Protein AF-0000000072269994 (afdb_homodimer)

Structure (mmCIF, N/CA/C/O backbone):
data_AF-0000000072269994-model_v1
#
loop_
_entity.id
_entity.type
_entity.pdbx_description
1 polymer 'Uncharacterized protein'
#
loop_
_atom_site.group_PDB
_atom_site.id
_atom_site.type_symbol
_atom_site.label_atom_id
_atom_site.label_alt_id
_atom_site.label_comp_id
_atom_site.label_asym_id
_atom_site.label_entity_id
_atom_site.label_seq_id
_atom_site.pdbx_PDB_ins_code
_atom_site.Cartn_x
_atom_site.Cartn_y
_atom_site.Cartn_z
_atom_site.occupancy
_atom_site.B_iso_or_equiv
_atom_site.auth_seq_id
_atom_site.auth_comp_id
_atom_site.auth_asym_id
_atom_site.auth_atom_id
_atom_site.pdbx_PDB_model_num
ATOM 1 N N . MET A 1 1 ? -5.895 4.352 -17.797 1 82.44 1 MET A N 1
ATOM 2 C CA . MET A 1 1 ? -6.348 3.672 -16.594 1 82.44 1 MET A CA 1
ATOM 3 C C . MET A 1 1 ? -7.863 3.766 -16.453 1 82.44 1 MET A C 1
ATOM 5 O O . MET A 1 1 ? -8.445 4.824 -16.672 1 82.44 1 MET A O 1
ATOM 9 N N . THR A 1 2 ? -8.398 2.627 -16.062 1 89.5 2 THR A N 1
ATOM 10 C CA . THR A 1 2 ? -9.844 2.561 -15.867 1 89.5 2 THR A CA 1
ATOM 11 C C . THR A 1 2 ? -10.242 3.275 -14.578 1 89.5 2 THR A C 1
ATOM 13 O O . THR A 1 2 ? -9.383 3.617 -13.758 1 89.5 2 THR A O 1
ATOM 16 N N . ASN A 1 3 ? -11.477 3.562 -14.438 1 90.94 3 ASN A N 1
ATOM 17 C CA . ASN A 1 3 ? -11.984 4.184 -13.219 1 90.94 3 ASN A CA 1
ATOM 18 C C . ASN A 1 3 ? -11.68 3.34 -11.984 1 90.94 3 ASN A C 1
ATOM 20 O O . ASN A 1 3 ? -11.352 3.875 -10.93 1 90.94 3 ASN A O 1
ATOM 24 N N . GLN A 1 4 ? -11.773 2.088 -12.125 1 90.06 4 GLN A N 1
ATOM 25 C CA . GLN A 1 4 ? -11.508 1.185 -11.016 1 90.06 4 GLN A CA 1
ATOM 26 C C . GLN A 1 4 ? -10.047 1.271 -10.57 1 90.06 4 GLN A C 1
ATOM 28 O O . GLN A 1 4 ? -9.75 1.255 -9.375 1 90.06 4 GLN A O 1
ATOM 33 N N . GLU A 1 5 ? -9.219 1.451 -11.555 1 92.19 5 GLU A N 1
ATOM 34 C CA . GLU A 1 5 ? -7.793 1.555 -11.242 1 92.19 5 GLU A CA 1
ATOM 35 C C . GLU A 1 5 ? -7.477 2.869 -10.539 1 92.19 5 GLU A C 1
ATOM 37 O O . GLU A 1 5 ? -6.652 2.906 -9.625 1 92.19 5 GLU A O 1
ATOM 42 N N . GLN A 1 6 ? -8.133 3.842 -11.008 1 93.12 6 GLN A N 1
ATOM 43 C CA . GLN A 1 6 ? -7.922 5.145 -10.383 1 93.12 6 GLN A CA 1
ATOM 44 C C . GLN A 1 6 ? -8.398 5.148 -8.938 1 93.12 6 GLN A C 1
ATOM 46 O O . GLN A 1 6 ? -7.734 5.703 -8.055 1 93.12 6 GLN A O 1
ATOM 51 N N . GLN A 1 7 ? -9.539 4.551 -8.75 1 92.56 7 GLN A N 1
ATOM 52 C CA . GLN A 1 7 ? -10.07 4.461 -7.391 1 92.56 7 GLN A CA 1
ATOM 53 C C . GLN A 1 7 ? -9.141 3.65 -6.488 1 92.56 7 GLN A C 1
ATOM 55 O O . GLN A 1 7 ? -8.93 4.004 -5.328 1 92.56 7 GLN A O 1
ATOM 60 N N . TYR A 1 8 ? -8.617 2.637 -6.988 1 92.38 8 TYR A N 1
ATOM 61 C CA . TYR A 1 8 ? -7.668 1.829 -6.238 1 92.38 8 TYR A CA 1
ATOM 62 C C . TYR A 1 8 ? -6.445 2.652 -5.844 1 92.38 8 TYR A C 1
ATOM 64 O O . TYR A 1 8 ? -6.016 2.623 -4.688 1 92.38 8 TYR A O 1
ATOM 72 N N . ALA A 1 9 ? -5.949 3.389 -6.812 1 93.44 9 ALA A N 1
ATOM 73 C CA . ALA A 1 9 ? -4.766 4.211 -6.562 1 93.44 9 ALA A CA 1
ATOM 74 C C . ALA A 1 9 ? -5.043 5.25 -5.477 1 93.44 9 ALA A C 1
ATOM 76 O O . ALA A 1 9 ? -4.203 5.48 -4.602 1 93.44 9 ALA A O 1
ATOM 77 N N . ARG A 1 10 ? -6.176 5.801 -5.547 1 94.44 10 ARG A N 1
ATOM 78 C CA . ARG A 1 10 ? -6.535 6.828 -4.574 1 94.44 10 ARG A CA 1
ATOM 79 C C . ARG A 1 10 ? -6.688 6.23 -3.178 1 94.44 10 ARG A C 1
ATOM 81 O O . ARG A 1 10 ? -6.227 6.812 -2.195 1 94.44 10 ARG A O 1
ATOM 88 N N . ARG A 1 11 ? -7.332 5.109 -3.1 1 94.06 11 ARG A N 1
ATOM 89 C CA . ARG A 1 11 ? -7.512 4.445 -1.813 1 94.06 11 ARG A CA 1
ATOM 90 C C . ARG A 1 11 ? -6.172 4.035 -1.217 1 94.06 11 ARG A C 1
ATOM 92 O O . ARG A 1 11 ? -5.965 4.148 -0.007 1 94.06 11 ARG A O 1
ATOM 99 N N . MET A 1 12 ? -5.273 3.631 -2.082 1 92 12 MET A N 1
ATOM 100 C CA . MET A 1 12 ? -3.943 3.23 -1.638 1 92 12 MET A CA 1
ATOM 101 C C . MET A 1 12 ? -3.15 4.434 -1.14 1 92 12 MET A C 1
ATOM 103 O O . MET A 1 12 ? -2.443 4.344 -0.134 1 92 12 MET A O 1
ATOM 107 N N . ALA A 1 13 ? -3.273 5.461 -1.863 1 93.5 13 ALA A N 1
ATOM 108 C CA . ALA A 1 13 ? -2.564 6.676 -1.467 1 93.5 13 ALA A CA 1
ATOM 109 C C . ALA A 1 13 ? -3.029 7.156 -0.096 1 93.5 13 ALA A C 1
ATOM 111 O O . ALA A 1 13 ? -2.209 7.508 0.757 1 93.5 13 ALA A O 1
ATOM 112 N N . ARG A 1 14 ? -4.301 7.121 0.115 1 94.75 14 ARG A N 1
ATOM 113 C CA . ARG A 1 14 ? -4.859 7.523 1.402 1 94.75 14 ARG A CA 1
ATOM 114 C C . ARG A 1 14 ? -4.387 6.598 2.518 1 94.75 14 ARG A C 1
ATOM 116 O O . ARG A 1 14 ? -4.016 7.055 3.6 1 94.75 14 ARG A O 1
ATOM 123 N N . GLY A 1 15 ? -4.387 5.375 2.23 1 92.69 15 GLY A N 1
ATOM 124 C CA . GLY A 1 15 ? -3.896 4.41 3.205 1 92.69 15 GLY A CA 1
ATOM 125 C C . GLY A 1 15 ? -2.428 4.59 3.535 1 92.69 15 GLY A C 1
ATOM 126 O O . GLY A 1 15 ? -2.025 4.461 4.695 1 92.69 15 GLY A O 1
ATOM 127 N N . THR A 1 16 ? -1.661 4.848 2.527 1 91.06 16 THR A N 1
ATOM 128 C CA . THR A 1 16 ? -0.231 5.066 2.715 1 91.06 16 THR A CA 1
ATOM 129 C C . THR A 1 16 ? 0.019 6.25 3.646 1 91.06 16 THR A C 1
ATOM 131 O O . THR A 1 16 ? 0.825 6.156 4.574 1 91.06 16 THR A O 1
ATOM 134 N N . LEU A 1 17 ? -0.662 7.297 3.393 1 93.31 17 LEU A N 1
ATOM 135 C CA . LEU A 1 17 ? -0.469 8.5 4.199 1 93.31 17 LEU A CA 1
ATOM 136 C C . LEU A 1 17 ? -0.91 8.266 5.637 1 93.31 17 LEU A C 1
ATOM 138 O O . LEU A 1 17 ? -0.188 8.609 6.578 1 93.31 17 LEU A O 1
ATOM 142 N N . LEU A 1 18 ? -2.064 7.633 5.809 1 94.25 18 LEU A N 1
ATOM 143 C CA . LEU A 1 18 ? -2.551 7.363 7.156 1 94.25 18 LEU A CA 1
ATOM 144 C C . LEU A 1 18 ? -1.59 6.449 7.906 1 94.25 18 LEU A C 1
ATOM 146 O O . LEU A 1 18 ? -1.296 6.68 9.086 1 94.25 18 LEU A O 1
ATOM 150 N N . THR A 1 19 ? -1.087 5.484 7.258 1 91 19 THR A N 1
ATOM 151 C CA . THR A 1 19 ? -0.144 4.543 7.848 1 91 19 THR A CA 1
ATOM 152 C C . THR A 1 19 ? 1.127 5.262 8.297 1 91 19 THR A C 1
ATOM 154 O O . THR A 1 19 ? 1.61 5.039 9.406 1 91 19 THR A O 1
ATOM 157 N N . HIS A 1 20 ? 1.572 6.051 7.453 1 90.81 20 HIS A N 1
ATOM 158 C CA . HIS A 1 20 ? 2.814 6.742 7.773 1 90.81 20 HIS A CA 1
ATOM 159 C C . HIS A 1 20 ? 2.633 7.68 8.961 1 90.81 20 HIS A C 1
ATOM 161 O O . HIS A 1 20 ? 3.482 7.727 9.859 1 90.81 20 HIS A O 1
ATOM 167 N N . LEU A 1 21 ? 1.604 8.383 8.938 1 93.88 21 LEU A N 1
ATOM 168 C CA . LEU A 1 21 ? 1.33 9.273 10.055 1 93.88 21 LEU A CA 1
ATOM 169 C C . LEU A 1 21 ? 1.215 8.5 11.367 1 93.88 21 LEU A C 1
ATOM 171 O O . LEU A 1 21 ? 1.741 8.922 12.398 1 93.88 21 LEU A O 1
ATOM 175 N N . TYR A 1 22 ? 0.594 7.383 11.258 1 93.62 22 TYR A N 1
ATOM 176 C CA . TYR A 1 22 ? 0.458 6.551 12.445 1 93.62 22 TYR A CA 1
ATOM 177 C C . TYR A 1 22 ? 1.82 6.066 12.93 1 93.62 22 TYR A C 1
ATOM 179 O O . TYR A 1 22 ? 2.111 6.109 14.133 1 93.62 22 TYR A O 1
ATOM 187 N N . ILE A 1 23 ? 2.627 5.652 12.047 1 89.5 23 ILE A N 1
ATOM 188 C CA . ILE A 1 23 ? 3.941 5.125 12.406 1 89.5 23 ILE A CA 1
ATOM 189 C C . ILE A 1 23 ? 4.773 6.223 13.062 1 89.5 23 ILE A C 1
ATOM 191 O O . ILE A 1 23 ? 5.449 5.98 14.07 1 89.5 23 ILE A O 1
ATOM 195 N N . LEU A 1 24 ? 4.75 7.355 12.469 1 90.81 24 LEU A N 1
ATOM 196 C CA . LEU A 1 24 ? 5.512 8.469 13.031 1 90.81 24 LEU A CA 1
ATOM 197 C C . LEU A 1 24 ? 5.102 8.727 14.477 1 90.81 24 LEU A C 1
ATOM 199 O O . LEU A 1 24 ? 5.957 8.922 15.344 1 90.81 24 LEU A O 1
ATOM 203 N N . GLN A 1 25 ? 3.822 8.695 14.68 1 92 25 GLN A N 1
ATOM 204 C CA . GLN A 1 25 ? 3.301 8.914 16.031 1 92 25 GLN A CA 1
ATOM 205 C C . GLN A 1 25 ? 3.637 7.75 16.953 1 92 25 GLN A C 1
ATOM 207 O O . GLN A 1 25 ? 4.059 7.957 18.094 1 92 25 GLN A O 1
ATOM 212 N N . ASP A 1 26 ? 3.426 6.633 16.531 1 90.62 26 ASP A N 1
ATOM 213 C CA . ASP A 1 26 ? 3.586 5.422 17.328 1 90.62 26 ASP A CA 1
ATOM 214 C C . ASP A 1 26 ? 5.043 5.23 17.75 1 90.62 26 ASP A C 1
ATOM 216 O O . ASP A 1 26 ? 5.316 4.742 18.844 1 90.62 26 ASP A O 1
ATOM 220 N N . LYS A 1 27 ? 5.891 5.656 16.906 1 90.31 27 LYS A N 1
ATOM 221 C CA . LYS A 1 27 ? 7.316 5.477 17.188 1 90.31 27 LYS A CA 1
ATOM 222 C C . LYS A 1 27 ? 7.895 6.691 17.906 1 90.31 27 LYS A C 1
ATOM 224 O O . LYS A 1 27 ? 9.102 6.742 18.172 1 90.31 27 LYS A O 1
ATOM 229 N N . GLY A 1 28 ? 7.125 7.66 18.078 1 90.69 28 GLY A N 1
ATOM 230 C CA . GLY A 1 28 ? 7.574 8.844 18.797 1 90.69 28 GLY A CA 1
ATOM 231 C C . GLY A 1 28 ? 8.523 9.711 17.984 1 90.69 28 GLY A C 1
ATOM 232 O O . GLY A 1 28 ? 9.453 10.305 18.531 1 90.69 28 GLY A O 1
ATOM 233 N N . LEU A 1 29 ? 8.312 9.797 16.688 1 90.69 29 LEU A N 1
ATOM 234 C CA . LEU A 1 29 ? 9.219 10.531 15.812 1 90.69 29 LEU A CA 1
ATOM 235 C C . LEU A 1 29 ? 8.75 11.961 15.617 1 90.69 29 LEU A C 1
ATOM 237 O O . LEU A 1 29 ? 9.453 12.781 15.023 1 90.69 29 LEU A O 1
ATOM 241 N N . CYS A 1 30 ? 7.613 12.195 16.109 1 93.69 30 CYS A N 1
ATOM 242 C CA . CYS A 1 30 ? 7.109 13.562 16.078 1 93.69 30 CYS A CA 1
ATOM 243 C C . CYS A 1 30 ? 7.66 14.383 17.234 1 93.69 30 CYS A C 1
ATOM 245 O O . CYS A 1 30 ? 8.273 13.828 18.156 1 93.69 30 CYS A O 1
ATOM 247 N N . ASP A 1 31 ? 7.488 15.688 17.109 1 92.31 31 ASP A N 1
ATOM 248 C CA . ASP A 1 31 ? 7.816 16.562 18.234 1 92.31 31 ASP A CA 1
ATOM 249 C C . ASP A 1 31 ? 7.012 16.188 19.469 1 92.31 31 ASP A C 1
ATOM 251 O O . ASP A 1 31 ? 5.785 16.047 19.406 1 92.31 31 ASP A O 1
ATOM 255 N N . PRO A 1 32 ? 7.68 15.984 20.594 1 93.06 32 PRO A N 1
ATOM 256 C CA . PRO A 1 32 ? 6.988 15.602 21.828 1 93.06 32 PRO A CA 1
ATOM 257 C C . PRO A 1 32 ? 5.891 16.594 22.219 1 93.06 32 PRO A C 1
ATOM 259 O O . PRO A 1 32 ? 4.914 16.203 22.875 1 93.06 32 PRO A O 1
ATOM 262 N N . ALA A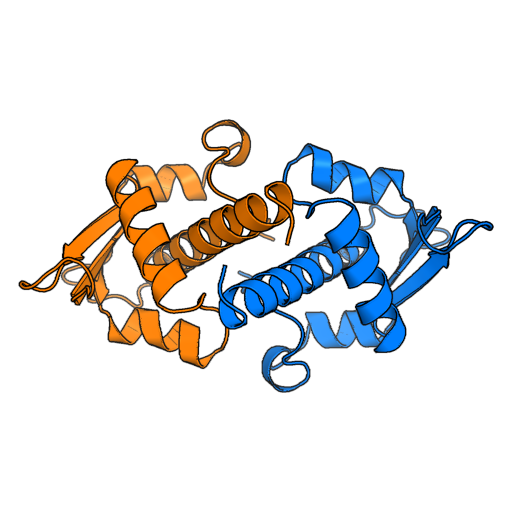 1 33 ? 6.113 17.812 21.891 1 95.12 33 ALA A N 1
ATOM 263 C CA . ALA A 1 33 ? 5.109 18.828 22.219 1 95.12 33 ALA A CA 1
ATOM 264 C C . ALA A 1 33 ? 3.861 18.656 21.359 1 95.12 33 ALA A C 1
ATOM 266 O O . ALA A 1 33 ? 2.777 19.109 21.734 1 95.12 33 ALA A O 1
ATOM 267 N N . THR A 1 34 ? 3.973 18.062 20.203 1 95.44 34 THR A N 1
ATOM 268 C CA . THR A 1 34 ? 2.883 17.75 19.281 1 95.44 34 THR A CA 1
ATOM 269 C C . THR A 1 34 ? 3 16.328 18.766 1 95.44 34 THR A C 1
ATOM 271 O O . THR A 1 34 ? 3.273 16.109 17.594 1 95.44 34 THR A O 1
ATOM 274 N N . PRO A 1 35 ? 2.783 15.422 19.609 1 95.06 35 PRO A N 1
ATOM 275 C CA . PRO A 1 35 ? 3.168 14.031 19.359 1 95.06 35 PRO A CA 1
ATOM 276 C C . PRO A 1 35 ? 2.387 13.406 18.203 1 95.06 35 PRO A C 1
ATOM 278 O O . PRO A 1 35 ? 2.768 12.344 17.703 1 95.06 35 PRO A O 1
ATOM 281 N N . ARG A 1 36 ? 1.338 14.086 17.766 1 97.38 36 ARG A N 1
ATOM 282 C CA . ARG A 1 36 ? 0.555 13.492 16.672 1 97.38 36 ARG A CA 1
ATOM 283 C C . ARG A 1 36 ? 0.694 14.312 15.398 1 97.38 36 ARG A C 1
ATOM 285 O O . ARG A 1 36 ? -0.007 14.055 14.414 1 97.38 36 ARG A O 1
ATOM 292 N N . THR A 1 37 ? 1.597 15.211 15.43 1 97.94 37 THR A N 1
ATOM 293 C CA . THR A 1 37 ? 1.722 16.125 14.305 1 97.94 37 THR A CA 1
ATOM 294 C C . THR A 1 37 ? 3.033 15.898 13.555 1 97.94 37 THR A C 1
ATOM 296 O O . THR A 1 37 ? 4.109 15.922 14.164 1 97.94 37 THR A O 1
ATOM 299 N N . ALA A 1 38 ? 2.904 15.68 12.289 1 96 38 ALA A N 1
ATOM 300 C CA . ALA A 1 38 ? 4.066 15.57 11.406 1 96 38 ALA A CA 1
ATOM 301 C C . ALA A 1 38 ? 4.184 16.797 10.508 1 96 38 ALA A C 1
ATOM 303 O O . ALA A 1 38 ? 3.195 17.25 9.922 1 96 38 ALA A O 1
ATOM 304 N N . ASN A 1 39 ? 5.371 17.281 10.414 1 93.25 39 ASN A N 1
ATOM 305 C CA . ASN A 1 39 ? 5.551 18.391 9.484 1 93.25 39 ASN A CA 1
ATOM 306 C C . ASN A 1 39 ? 5.809 17.891 8.062 1 93.25 39 ASN A C 1
ATOM 308 O O . ASN A 1 39 ? 5.965 16.688 7.84 1 93.25 39 ASN A O 1
ATOM 312 N N . ARG A 1 40 ? 5.824 18.812 7.148 1 90.88 40 ARG A N 1
ATOM 313 C CA . ARG A 1 40 ? 5.949 18.484 5.734 1 90.88 40 ARG A CA 1
ATOM 314 C C . ARG A 1 40 ? 7.25 17.75 5.453 1 90.88 40 ARG A C 1
ATOM 316 O O . ARG A 1 40 ? 7.277 16.812 4.648 1 90.88 40 ARG A O 1
ATOM 323 N N . LEU A 1 41 ? 8.312 18.109 6.102 1 88.81 41 LEU A N 1
ATOM 324 C CA . LEU A 1 41 ? 9.602 17.453 5.883 1 88.81 41 LEU A CA 1
ATOM 325 C C . LEU A 1 41 ? 9.547 16 6.305 1 88.81 41 LEU A C 1
ATOM 327 O O . LEU A 1 41 ? 10.102 15.125 5.629 1 88.81 41 LEU A O 1
ATOM 331 N N . MET A 1 42 ? 8.891 15.68 7.398 1 89.62 42 MET A N 1
ATOM 332 C CA . MET A 1 42 ? 8.734 14.312 7.883 1 89.62 42 MET A CA 1
ATOM 333 C C . MET A 1 42 ? 7.93 13.477 6.895 1 89.62 42 MET A C 1
ATOM 335 O O . MET A 1 42 ? 8.266 12.32 6.641 1 89.62 42 MET A O 1
ATOM 339 N N . ILE A 1 43 ? 6.965 14.109 6.32 1 88.12 43 ILE A N 1
ATOM 340 C CA . ILE A 1 43 ? 6.105 13.406 5.371 1 88.12 43 ILE A CA 1
ATOM 341 C C . ILE A 1 43 ? 6.844 13.234 4.043 1 88.12 43 ILE A C 1
ATOM 343 O O . ILE A 1 43 ? 6.77 12.164 3.424 1 88.12 43 ILE A O 1
ATOM 347 N N . ASP A 1 44 ? 7.566 14.211 3.604 1 83.81 44 ASP A N 1
ATOM 348 C CA . ASP A 1 44 ? 8.336 14.141 2.367 1 83.81 44 ASP A CA 1
ATOM 349 C C . ASP A 1 44 ? 9.422 13.062 2.455 1 83.81 44 ASP A C 1
ATOM 351 O O . ASP A 1 44 ? 9.828 12.5 1.438 1 83.81 44 ASP A O 1
ATOM 355 N N . GLY A 1 45 ? 9.883 12.867 3.682 1 79.5 45 GLY A N 1
ATOM 356 C CA . GLY A 1 45 ? 10.836 11.789 3.875 1 79.5 45 GLY A CA 1
ATOM 357 C C . GLY A 1 45 ? 10.336 10.453 3.363 1 79.5 45 GLY A C 1
ATOM 358 O O . GLY A 1 45 ? 11.109 9.656 2.828 1 79.5 45 GLY A O 1
ATOM 359 N N . LEU A 1 46 ? 9.055 10.297 3.432 1 73.69 46 LEU A N 1
ATOM 360 C CA . LEU A 1 46 ? 8.445 9.094 2.861 1 73.69 46 LEU A CA 1
ATOM 361 C C . LEU A 1 46 ? 8.641 9.055 1.349 1 73.69 46 LEU A C 1
ATOM 363 O O .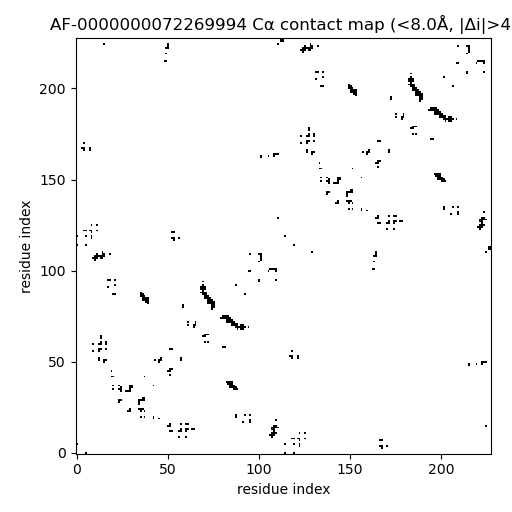 LEU A 1 46 ? 8.852 7.984 0.774 1 73.69 46 LEU A O 1
ATOM 367 N N . GLY A 1 47 ? 8.461 10.18 0.836 1 69.31 47 GLY A N 1
ATOM 368 C CA . GLY A 1 47 ? 8.672 10.289 -0.599 1 69.31 47 GLY A CA 1
ATOM 369 C C . GLY A 1 47 ? 10.094 9.969 -1.022 1 69.31 47 GLY A C 1
ATOM 370 O O . GLY A 1 47 ? 10.305 9.312 -2.045 1 69.31 47 GLY A O 1
ATOM 371 N N . ALA A 1 48 ? 10.938 10.375 -0.206 1 65.06 48 ALA A N 1
ATOM 372 C CA . ALA A 1 48 ? 12.344 10.102 -0.479 1 65.06 48 ALA A CA 1
ATOM 373 C C . ALA A 1 48 ? 12.617 8.602 -0.501 1 65.06 48 ALA A C 1
ATOM 375 O O . ALA A 1 48 ? 13.5 8.133 -1.227 1 65.06 48 ALA A O 1
ATOM 376 N N . ASN A 1 49 ? 11.758 7.977 0.182 1 64.94 49 ASN A N 1
ATOM 377 C CA . ASN A 1 49 ? 11.898 6.527 0.22 1 64.94 49 ASN A CA 1
ATOM 378 C C . ASN A 1 49 ? 11.023 5.852 -0.833 1 64.94 49 ASN A C 1
ATOM 380 O O . ASN A 1 49 ? 10.93 4.621 -0.874 1 64.94 49 ASN A O 1
ATOM 384 N N . GLY A 1 50 ? 10.367 6.738 -1.53 1 66.56 50 GLY A N 1
ATOM 385 C CA . GLY A 1 50 ? 9.578 6.246 -2.648 1 66.56 50 GLY A CA 1
ATOM 386 C C . GLY A 1 50 ? 8.211 5.723 -2.232 1 66.56 50 GLY A C 1
ATOM 387 O O . GLY A 1 50 ? 7.551 5.027 -3.004 1 66.56 50 GLY A O 1
ATOM 388 N N . LEU A 1 51 ? 7.828 6.094 -1.12 1 76.94 51 LEU A N 1
ATOM 389 C CA . LEU A 1 51 ? 6.57 5.527 -0.643 1 76.94 51 LEU A CA 1
ATOM 390 C C . LEU A 1 51 ? 5.418 6.504 -0.861 1 76.94 51 LEU A C 1
ATOM 392 O O . LEU A 1 51 ? 4.254 6.098 -0.922 1 76.94 51 LEU A O 1
ATOM 396 N N . LEU A 1 52 ? 5.781 7.715 -1.018 1 83.94 52 LEU A N 1
ATOM 397 C CA . LEU A 1 52 ? 4.711 8.703 -1.108 1 83.94 52 LEU A CA 1
ATOM 398 C C . LEU A 1 52 ? 4.121 8.734 -2.514 1 83.94 52 LEU A C 1
ATOM 400 O O . LEU A 1 52 ? 4.852 8.641 -3.502 1 83.94 52 LEU A O 1
ATOM 404 N N . PRO A 1 53 ? 2.842 8.914 -2.553 1 89.94 53 PRO A N 1
ATOM 405 C CA . PRO A 1 53 ? 2.227 9.188 -3.854 1 89.94 53 PRO A CA 1
ATOM 406 C C . PRO A 1 53 ? 2.705 10.5 -4.469 1 89.94 53 PRO A C 1
ATOM 408 O O . PRO A 1 53 ? 3.35 11.305 -3.791 1 89.94 53 PRO A O 1
ATOM 411 N N . PRO A 1 54 ? 2.463 10.641 -5.727 1 90.31 54 PRO A N 1
ATOM 412 C CA . PRO A 1 54 ? 2.764 11.93 -6.355 1 90.31 54 PRO A CA 1
ATOM 413 C C . PRO A 1 54 ? 2.045 13.094 -5.684 1 90.31 54 PRO A C 1
ATOM 415 O O . PRO A 1 54 ? 0.991 12.906 -5.07 1 90.31 54 PRO A O 1
ATOM 418 N N . ASP A 1 55 ? 2.527 14.281 -5.918 1 88 55 ASP A N 1
ATOM 419 C CA . ASP A 1 55 ? 2.135 15.469 -5.176 1 88 55 ASP A CA 1
ATOM 420 C C . ASP A 1 55 ? 0.628 15.703 -5.266 1 88 55 ASP A C 1
ATOM 422 O O . ASP A 1 55 ? -0.042 15.867 -4.246 1 88 55 ASP A O 1
ATOM 426 N N . ALA A 1 56 ? 0.174 15.695 -6.445 1 89.69 56 ALA A N 1
ATOM 427 C CA . ALA A 1 56 ? -1.253 15.953 -6.609 1 89.69 56 ALA A CA 1
ATOM 428 C C . ALA A 1 56 ? -2.09 14.914 -5.871 1 89.69 56 ALA A C 1
ATOM 430 O O . ALA A 1 56 ? -3.113 15.242 -5.27 1 89.69 56 ALA A O 1
ATOM 431 N N . MET A 1 57 ? -1.68 13.703 -5.914 1 93.12 57 MET A N 1
ATOM 432 C CA . MET A 1 57 ? -2.383 12.617 -5.242 1 93.12 57 MET A CA 1
ATOM 433 C C . MET A 1 57 ? -2.254 12.734 -3.729 1 93.12 57 MET A C 1
ATOM 435 O O . MET A 1 57 ? -3.184 12.398 -2.994 1 93.12 57 MET A O 1
ATOM 439 N N . THR A 1 58 ? -1.109 13.18 -3.332 1 93.62 58 THR A N 1
ATOM 440 C CA . THR A 1 58 ? -0.914 13.422 -1.906 1 93.62 58 THR A CA 1
ATOM 441 C C . THR A 1 58 ? -1.882 14.484 -1.401 1 93.62 58 THR A C 1
ATOM 443 O O . THR A 1 58 ? -2.574 14.281 -0.401 1 93.62 58 THR A O 1
ATOM 446 N N . ILE A 1 59 ? -1.961 15.539 -2.127 1 93.31 59 ILE A N 1
ATOM 447 C CA . ILE A 1 59 ? -2.822 16.656 -1.73 1 93.31 59 ILE A CA 1
ATOM 448 C C . ILE A 1 59 ? -4.277 16.203 -1.723 1 93.31 59 ILE A C 1
ATOM 450 O O . ILE A 1 59 ? -5.012 16.453 -0.766 1 93.31 59 ILE A O 1
ATOM 454 N N . ASN A 1 60 ? -4.68 15.523 -2.729 1 94.88 60 ASN A N 1
ATOM 455 C CA . ASN A 1 60 ? -6.047 15.008 -2.797 1 94.88 60 ASN A CA 1
ATOM 456 C C . ASN A 1 60 ? -6.344 14.055 -1.642 1 94.88 60 ASN A C 1
ATOM 458 O O . ASN A 1 60 ? -7.445 14.07 -1.087 1 94.88 60 ASN A O 1
ATOM 462 N N . SER A 1 61 ? -5.387 13.266 -1.354 1 96.19 61 SER A N 1
ATOM 463 C CA . SER A 1 61 ? -5.559 12.312 -0.264 1 96.19 61 SER A CA 1
ATOM 464 C C . SER A 1 61 ? -5.684 13.023 1.079 1 96.19 61 SER A C 1
ATOM 466 O O . SER A 1 61 ? -6.516 12.648 1.908 1 96.19 61 SER A O 1
ATOM 468 N N . LEU A 1 62 ? -4.836 14.016 1.238 1 96.44 62 LEU A N 1
ATOM 469 C CA . LEU A 1 62 ? -4.898 14.789 2.475 1 96.44 62 LEU A CA 1
ATOM 470 C C . LEU A 1 62 ? -6.254 15.469 2.621 1 96.44 62 LEU A C 1
ATOM 472 O O . LEU A 1 62 ? -6.84 15.469 3.705 1 96.44 62 LEU A O 1
ATOM 476 N N . GLN A 1 63 ? -6.719 16.016 1.581 1 96.69 63 GLN A N 1
ATOM 477 C CA . GLN A 1 63 ? -8.031 16.656 1.606 1 96.69 63 GLN A CA 1
ATOM 478 C C . GLN A 1 63 ? -9.125 15.664 1.969 1 96.69 63 GLN A C 1
ATOM 480 O O . GLN A 1 63 ? -10 15.961 2.785 1 96.69 63 GLN A O 1
ATOM 485 N N . TRP A 1 64 ? -9.062 14.578 1.405 1 98 64 TRP A N 1
ATOM 486 C CA . TRP A 1 64 ? -10.07 13.555 1.658 1 98 64 TRP A CA 1
ATOM 487 C C . TRP A 1 64 ? -10.031 13.102 3.113 1 98 64 TRP A C 1
ATOM 489 O O . TRP A 1 64 ? -11.078 13.016 3.771 1 98 64 TRP A O 1
ATOM 499 N N . LEU A 1 65 ? -8.883 12.773 3.588 1 98.19 65 LEU A N 1
ATOM 500 C CA . LEU A 1 65 ? -8.711 12.305 4.957 1 98.19 65 LEU A CA 1
ATOM 501 C C . LEU A 1 65 ? -9.164 13.352 5.961 1 98.19 65 LEU A C 1
ATOM 503 O O . LEU A 1 65 ? -9.742 13.016 6.996 1 98.19 65 LEU A O 1
ATOM 507 N N . GLU A 1 66 ? -8.805 14.547 5.641 1 98.06 66 GLU A N 1
ATOM 508 C CA . GLU A 1 66 ? -9.25 15.633 6.508 1 98.06 66 GLU A CA 1
ATOM 509 C C . GLU A 1 66 ? -10.773 15.758 6.5 1 98.06 66 GLU A C 1
ATOM 511 O O . GLU A 1 66 ? -11.398 15.898 7.555 1 98.06 66 GLU A O 1
ATOM 516 N N . GLY A 1 67 ? -11.344 15.727 5.359 1 97.75 67 GLY A N 1
ATOM 517 C CA . GLY A 1 67 ? -12.789 15.797 5.238 1 97.75 67 GLY A CA 1
ATOM 518 C C . GLY A 1 67 ? -13.5 14.688 5.996 1 97.75 67 GLY A C 1
ATOM 519 O O . GLY A 1 67 ? -14.617 14.891 6.492 1 97.75 67 GLY A O 1
ATOM 520 N N . ALA A 1 68 ? -12.898 13.562 6.078 1 98 68 ALA A N 1
ATOM 521 C CA . ALA A 1 68 ? -13.477 12.422 6.789 1 98 68 ALA A CA 1
ATOM 522 C C . ALA A 1 68 ? -13.188 12.508 8.289 1 98 68 ALA A C 1
ATOM 524 O O . ALA A 1 68 ? -13.734 11.727 9.07 1 98 68 ALA A O 1
ATOM 525 N N . GLY A 1 69 ? -12.25 13.391 8.688 1 98.25 69 GLY A N 1
ATOM 526 C CA . GLY A 1 69 ? -11.977 13.641 10.094 1 98.25 69 GLY A CA 1
ATOM 527 C C . GLY A 1 69 ? -10.836 12.797 10.641 1 98.25 69 GLY A C 1
ATOM 528 O O . GLY A 1 69 ? -10.633 12.734 11.852 1 98.25 69 GLY A O 1
ATOM 529 N N . TYR A 1 70 ? -10.055 12.18 9.797 1 98.38 70 TYR A N 1
ATOM 530 C CA . TYR A 1 70 ? -9 11.273 10.258 1 98.38 70 TYR A CA 1
ATOM 531 C C . TYR A 1 70 ? -7.711 12.039 10.539 1 98.38 70 TYR A C 1
ATOM 533 O O . TYR A 1 70 ? -6.82 11.539 11.227 1 98.38 70 TYR A O 1
ATOM 541 N N . ILE A 1 71 ? -7.695 13.203 9.914 1 98.62 71 ILE A N 1
ATOM 542 C CA . ILE A 1 71 ? -6.539 14.062 10.125 1 98.62 71 ILE A CA 1
ATOM 543 C C . ILE A 1 71 ? -6.98 15.523 10.141 1 98.62 71 ILE A C 1
ATOM 545 O O . ILE A 1 71 ? -8.109 15.836 9.766 1 98.62 71 ILE A O 1
ATOM 549 N N . GLU A 1 72 ? -6.09 16.328 10.68 1 98.19 72 GLU A N 1
ATOM 550 C CA . GLU A 1 72 ? -6.156 17.781 10.516 1 98.19 72 GLU A CA 1
ATOM 551 C C . GLU A 1 72 ? -4.941 18.312 9.766 1 98.19 72 GLU A C 1
ATOM 553 O O . GLU A 1 72 ? -3.807 17.922 10.047 1 98.19 72 GLU A O 1
ATOM 558 N N . VAL A 1 73 ? -5.203 19.172 8.812 1 97.12 73 VAL A N 1
ATOM 559 C CA . VAL A 1 73 ? -4.105 19.672 7.992 1 97.12 73 VAL A CA 1
ATOM 560 C C . VAL A 1 73 ? -3.943 21.172 8.203 1 97.12 73 VAL A C 1
ATOM 562 O O . VAL A 1 73 ? -4.93 21.922 8.211 1 97.12 73 VAL A O 1
ATOM 5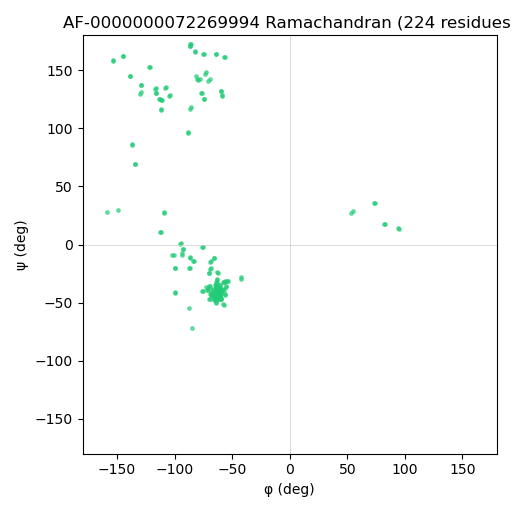65 N N . ASP A 1 74 ? -2.715 21.531 8.461 1 95.69 74 ASP A N 1
ATOM 566 C CA . ASP A 1 74 ? -2.371 22.953 8.398 1 95.69 74 ASP A CA 1
ATOM 567 C C . ASP A 1 74 ? -1.957 23.359 6.988 1 95.69 74 ASP A C 1
ATOM 569 O O . ASP A 1 74 ? -0.808 23.156 6.59 1 95.69 74 ASP A O 1
ATOM 573 N N . TRP A 1 75 ? -2.898 23.906 6.258 1 94.25 75 TRP A N 1
ATOM 574 C CA . TRP A 1 75 ? -2.658 24.281 4.867 1 94.25 75 TRP A CA 1
ATOM 575 C C . TRP A 1 75 ? -1.904 25.609 4.781 1 94.25 75 TRP A C 1
ATOM 577 O O . TRP A 1 75 ? -2.143 26.516 5.582 1 94.25 75 TRP A O 1
ATOM 587 N N . ALA A 1 76 ? -1.043 25.609 3.85 1 86.44 76 ALA A N 1
ATOM 588 C CA . ALA A 1 76 ? -0.345 26.875 3.607 1 86.44 76 ALA A CA 1
ATOM 589 C C . ALA A 1 76 ? -1.287 27.906 3.014 1 86.44 76 ALA A C 1
ATOM 591 O O . ALA A 1 76 ? -2.316 27.562 2.43 1 86.44 76 ALA A O 1
ATOM 592 N N . MET A 1 77 ? -1.188 29.109 3.357 1 75.31 77 MET A N 1
ATOM 593 C CA . MET A 1 77 ? -2.049 30.281 3.162 1 75.31 77 MET A CA 1
ATOM 594 C C . MET A 1 77 ? -2.594 30.312 1.738 1 75.31 77 MET A C 1
ATOM 596 O O . MET A 1 77 ? -3.695 30.828 1.504 1 75.31 77 MET A O 1
ATOM 600 N N . ASP A 1 78 ? -2.016 29.844 0.866 1 65.81 78 ASP A N 1
ATOM 601 C CA . ASP A 1 78 ? -2.488 30.25 -0.454 1 65.81 78 ASP A CA 1
ATOM 602 C C . ASP A 1 78 ? -3.662 29.375 -0.906 1 65.81 78 ASP A C 1
ATOM 604 O O . ASP A 1 78 ? -4.699 29.906 -1.32 1 65.81 78 ASP A O 1
ATOM 608 N N . ASP A 1 79 ? -3.588 28.172 -1.27 1 66.31 79 ASP A N 1
ATOM 609 C CA . ASP A 1 79 ? -4.684 27.562 -2.01 1 66.31 79 ASP A CA 1
ATOM 610 C C . ASP A 1 79 ? -4.789 26.062 -1.698 1 66.31 79 ASP A C 1
ATOM 612 O O . ASP A 1 79 ? -5.297 25.297 -2.51 1 66.31 79 ASP A O 1
ATOM 616 N N . HIS A 1 80 ? -4.387 25.75 -0.514 1 74.38 80 HIS A N 1
ATOM 617 C CA . HIS A 1 80 ? -4.512 24.344 -0.123 1 74.38 80 HIS A CA 1
ATOM 618 C C . HIS A 1 80 ? -3.82 23.438 -1.126 1 74.38 80 HIS A C 1
ATOM 620 O O . HIS A 1 80 ? -4.312 22.344 -1.418 1 74.38 80 HIS A O 1
ATOM 626 N N . THR A 1 81 ? -2.861 23.969 -1.698 1 79.69 81 THR A N 1
ATOM 627 C CA . THR A 1 81 ? -2.055 23.172 -2.617 1 79.69 81 THR A CA 1
ATOM 628 C C . THR A 1 81 ? -0.738 22.75 -1.963 1 79.69 81 THR A C 1
ATOM 630 O O . THR A 1 81 ? 0.009 21.953 -2.516 1 79.69 81 THR A O 1
ATOM 633 N N . ARG A 1 82 ? -0.558 23.359 -0.803 1 87.5 82 ARG A N 1
ATOM 634 C CA . ARG A 1 82 ? 0.589 23 0.025 1 87.5 82 ARG A CA 1
ATOM 635 C C . ARG A 1 82 ? 0.197 22.922 1.496 1 87.5 82 ARG A C 1
ATOM 637 O O . ARG A 1 82 ? -0.75 23.578 1.933 1 87.5 82 ARG A O 1
ATOM 644 N N . PHE A 1 83 ? 0.794 22.031 2.15 1 93.56 83 PHE A N 1
ATOM 645 C CA . PHE A 1 83 ? 0.524 21.906 3.578 1 93.56 83 PHE A CA 1
ATOM 646 C C . PHE A 1 83 ? 1.807 22.062 4.387 1 93.56 83 PHE A C 1
ATOM 648 O O . PHE A 1 83 ? 2.9 21.812 3.877 1 93.56 83 PHE A O 1
ATOM 655 N N . GLU A 1 84 ? 1.713 22.5 5.59 1 93.31 84 GLU A N 1
ATOM 656 C CA . GLU A 1 84 ? 2.85 22.688 6.488 1 93.31 84 GLU A CA 1
ATOM 657 C C . GLU A 1 84 ? 2.986 21.516 7.461 1 93.31 84 GLU A C 1
ATOM 659 O O . GLU A 1 84 ? 4.102 21.094 7.77 1 93.31 84 GLU A O 1
ATOM 664 N N . SER A 1 85 ? 1.85 21.094 7.953 1 95.5 85 SER A N 1
ATOM 665 C CA . SER A 1 85 ? 1.862 19.969 8.891 1 95.5 85 SER A CA 1
ATOM 666 C C . SER A 1 85 ? 0.542 19.219 8.859 1 95.5 85 SER A C 1
ATOM 668 O O . SER A 1 85 ? -0.458 19.719 8.344 1 95.5 85 SER A O 1
ATOM 670 N N . VAL A 1 86 ? 0.603 18.031 9.281 1 97.44 86 VAL A N 1
ATOM 671 C CA . VAL A 1 86 ? -0.559 17.156 9.367 1 97.44 86 VAL A CA 1
ATOM 672 C C . VAL A 1 86 ? -0.639 16.547 10.766 1 97.44 86 VAL A C 1
ATOM 674 O O . VAL A 1 86 ? 0.352 16.016 11.281 1 97.44 86 VAL A O 1
ATOM 677 N N . THR A 1 87 ? -1.796 16.609 11.383 1 98.44 87 THR A N 1
ATOM 678 C CA . THR A 1 87 ? -2.031 16.047 12.703 1 98.44 87 THR A CA 1
ATOM 679 C C . THR A 1 87 ? -2.973 14.852 12.617 1 98.44 87 THR A C 1
ATOM 681 O O . THR A 1 87 ? -4.082 14.961 12.086 1 98.44 87 THR A O 1
ATOM 684 N N . LEU A 1 88 ? -2.531 13.758 13.109 1 98.31 88 LEU A N 1
ATOM 685 C CA . LEU A 1 88 ? -3.365 12.562 13.203 1 98.31 88 LEU A CA 1
ATOM 686 C C . LEU A 1 88 ? -4.391 12.703 14.328 1 98.31 88 LEU A C 1
ATOM 688 O O . LEU A 1 88 ? -4.031 13.008 15.469 1 98.31 88 LEU A O 1
ATOM 692 N N . THR A 1 89 ? -5.668 12.531 14.047 1 98.62 89 THR A N 1
ATOM 693 C CA . THR A 1 89 ? -6.711 12.633 15.062 1 98.62 89 THR A CA 1
ATOM 694 C C . THR A 1 89 ? -6.91 11.289 15.766 1 98.62 89 THR A C 1
ATOM 696 O O . THR A 1 89 ? -6.383 10.266 15.32 1 98.62 89 THR A O 1
ATOM 699 N N . GLN A 1 90 ? -7.715 11.344 16.844 1 98.06 90 GLN A N 1
ATOM 700 C CA . GLN A 1 90 ? -8.062 10.094 17.5 1 98.06 90 GLN A CA 1
ATOM 701 C C . GLN A 1 90 ? -8.891 9.195 16.578 1 98.06 90 GLN A C 1
ATOM 703 O O . GLN A 1 90 ? -8.727 7.973 16.594 1 98.06 90 GLN A O 1
ATOM 708 N N . LYS A 1 91 ? -9.719 9.805 15.766 1 98.06 91 LYS A N 1
ATOM 709 C CA . LYS A 1 91 ? -10.508 9.039 14.797 1 98.06 91 LYS A CA 1
ATOM 710 C C . LYS A 1 91 ? -9.609 8.312 13.805 1 98.06 91 LYS A C 1
ATOM 712 O O . LYS A 1 91 ? -9.883 7.164 13.438 1 98.06 91 LYS A O 1
ATOM 717 N N . GLY A 1 92 ? -8.57 8.984 13.375 1 97.75 92 GLY A N 1
ATOM 718 C CA . GLY A 1 92 ? -7.598 8.359 12.492 1 97.75 92 GLY A CA 1
ATOM 719 C C . GLY A 1 92 ? -6.855 7.203 13.141 1 97.75 92 GLY A C 1
ATOM 720 O O . GLY A 1 92 ? -6.641 6.164 12.516 1 97.75 92 GLY A O 1
ATOM 721 N N . ILE A 1 93 ? -6.496 7.367 14.398 1 96.81 93 ILE A N 1
ATOM 722 C CA . ILE A 1 93 ? -5.816 6.32 15.148 1 96.81 93 ILE A CA 1
ATOM 723 C C . ILE A 1 93 ? -6.738 5.113 15.305 1 96.81 93 ILE A C 1
ATOM 725 O O . ILE A 1 93 ? -6.336 3.979 15.047 1 96.81 93 ILE A O 1
ATOM 729 N N . ASP A 1 94 ? -7.926 5.383 15.664 1 96.38 94 ASP A N 1
ATOM 730 C CA . ASP A 1 94 ? -8.906 4.32 15.883 1 96.38 94 ASP A CA 1
ATOM 731 C C . ASP A 1 94 ? -9.141 3.52 14.602 1 96.38 94 ASP A C 1
ATOM 733 O O . ASP A 1 94 ? -9.242 2.293 14.641 1 96.38 94 ASP A O 1
ATOM 737 N N . LEU A 1 95 ? -9.172 4.246 13.539 1 95.69 95 LEU A N 1
ATOM 738 C CA . LEU A 1 95 ? -9.391 3.561 12.266 1 95.69 95 LEU A CA 1
ATOM 739 C C . LEU A 1 95 ? -8.219 2.65 11.93 1 95.69 95 LEU A C 1
ATOM 741 O O . LEU A 1 95 ? -8.414 1.503 11.523 1 95.69 95 LEU A O 1
ATOM 745 N N . TYR A 1 96 ? -7.047 3.16 12.062 1 93.81 96 TYR A N 1
ATOM 746 C CA . TYR A 1 96 ? -5.859 2.389 11.719 1 93.81 96 TYR A CA 1
ATOM 747 C C . TYR A 1 96 ? -5.754 1.131 12.57 1 93.81 96 TYR A C 1
ATOM 749 O O . TYR A 1 96 ? -5.34 0.076 12.086 1 93.81 96 TYR A O 1
ATOM 757 N N . GLU A 1 97 ? -6.164 1.2 13.781 1 92.94 97 GLU A N 1
ATOM 758 C CA . GLU A 1 97 ? -6.004 0.094 14.719 1 92.94 97 GLU A CA 1
ATOM 759 C C . GLU A 1 97 ? -7.168 -0.89 14.617 1 92.94 97 GLU A C 1
ATOM 761 O O . GLU A 1 97 ? -7.09 -2.004 15.133 1 92.94 97 GLU A O 1
ATOM 766 N N . ASP A 1 98 ? -8.133 -0.411 13.898 1 91.44 98 ASP A N 1
ATOM 767 C CA . ASP A 1 98 ? -9.328 -1.248 13.805 1 91.44 98 ASP A CA 1
ATOM 768 C C . ASP A 1 98 ? -9.109 -2.406 12.828 1 91.44 98 ASP A C 1
ATOM 770 O O . ASP A 1 98 ? -8.797 -2.188 11.656 1 91.44 98 ASP A O 1
ATOM 774 N N . LYS A 1 99 ? -9.414 -3.643 13.195 1 82.94 99 LYS A N 1
ATOM 775 C CA . LYS A 1 99 ? -9.281 -4.836 12.367 1 82.94 99 LYS A CA 1
ATOM 776 C C . LYS A 1 99 ? -10.281 -4.82 11.219 1 82.94 99 LYS A C 1
ATOM 778 O O . LYS A 1 99 ? -10.062 -5.461 10.188 1 82.94 99 LYS A O 1
ATOM 783 N N . ASN A 1 100 ? -11.328 -4.004 11.414 1 86.25 100 ASN A N 1
ATOM 784 C CA . ASN A 1 100 ? -12.367 -3.92 10.398 1 86.25 100 ASN A CA 1
ATOM 785 C C . ASN A 1 100 ? -12.336 -2.576 9.672 1 86.25 100 ASN A C 1
ATOM 787 O O . ASN A 1 100 ? -13.367 -2.102 9.195 1 86.25 100 ASN A O 1
ATOM 791 N N . ALA A 1 101 ? -11.148 -1.979 9.625 1 87.19 101 ALA A N 1
ATOM 792 C CA . ALA A 1 101 ? -11.008 -0.645 9.047 1 87.19 101 ALA A CA 1
ATOM 793 C C . ALA A 1 101 ? -11.555 -0.604 7.621 1 87.19 101 ALA A C 1
ATOM 795 O O . ALA A 1 101 ? -12.18 0.377 7.219 1 87.19 101 ALA A O 1
ATOM 796 N N . ARG A 1 102 ? -11.398 -1.646 6.895 1 82.75 102 ARG A N 1
ATOM 797 C CA . ARG A 1 102 ? -11.812 -1.67 5.496 1 82.75 102 ARG A CA 1
ATOM 798 C C . ARG A 1 102 ? -13.328 -1.608 5.367 1 82.75 102 ARG A C 1
ATOM 800 O O . ARG A 1 102 ? -13.852 -0.995 4.434 1 82.75 102 ARG A O 1
ATOM 807 N N . LYS A 1 103 ? -13.938 -2.33 6.164 1 86 103 LYS A N 1
ATOM 808 C CA . LYS A 1 103 ? -15.398 -2.301 6.145 1 86 103 LYS A CA 1
ATOM 809 C C . LYS A 1 103 ? -15.922 -0.948 6.613 1 86 103 LYS A C 1
ATOM 811 O O . LYS A 1 103 ? -16.922 -0.448 6.078 1 86 103 LYS A O 1
ATOM 816 N N . ARG A 1 104 ? -15.305 -0.382 7.594 1 89.5 104 ARG A N 1
ATOM 817 C CA . ARG A 1 104 ? -15.742 0.882 8.18 1 89.5 104 ARG A CA 1
ATOM 818 C C . ARG A 1 104 ? -15.484 2.045 7.223 1 89.5 104 ARG A C 1
ATOM 820 O O . ARG A 1 104 ? -16.266 2.996 7.172 1 89.5 104 ARG A O 1
ATOM 827 N N . GLU A 1 105 ? -14.352 1.939 6.539 1 93.25 105 GLU A N 1
ATOM 828 C CA . GLU A 1 105 ? -13.961 3.012 5.629 1 93.25 105 GLU A CA 1
ATOM 829 C C . GLU A 1 105 ? -13.422 2.453 4.316 1 93.25 105 GLU A C 1
ATOM 831 O O . GLU A 1 105 ? -12.203 2.432 4.105 1 93.25 105 GLU A O 1
ATOM 836 N N . PRO A 1 106 ? -14.328 2.18 3.428 1 90.38 106 PRO A N 1
ATOM 837 C CA . PRO A 1 106 ? -13.906 1.561 2.17 1 90.38 106 PRO A CA 1
ATOM 838 C C . PRO A 1 106 ? -13.086 2.506 1.293 1 90.38 106 PRO A C 1
ATOM 840 O O . PRO A 1 106 ? -12.469 2.068 0.322 1 90.38 106 PRO A O 1
ATOM 843 N N . GLY A 1 107 ? -13.102 3.799 1.621 1 93.44 107 GLY A N 1
ATOM 844 C CA . GLY A 1 107 ? -12.383 4.785 0.832 1 93.44 107 GLY A CA 1
ATOM 845 C C . GLY A 1 107 ? -10.891 4.77 1.079 1 93.44 107 GLY A C 1
ATOM 846 O O . GLY A 1 107 ? -10.133 5.488 0.415 1 93.44 107 GLY A O 1
ATOM 847 N N . ILE A 1 108 ? -10.453 3.875 2.023 1 93.56 108 ILE A N 1
ATOM 848 C CA . ILE A 1 108 ? -9.047 3.76 2.373 1 93.56 108 ILE A CA 1
ATOM 849 C C . ILE A 1 108 ? -8.617 2.295 2.312 1 93.56 108 ILE A C 1
ATOM 851 O O . ILE A 1 108 ? -9.359 1.405 2.727 1 93.56 108 ILE A O 1
ATOM 855 N N . LEU A 1 109 ? -7.461 2.164 1.745 1 89.25 109 LEU A N 1
ATOM 856 C CA . LEU A 1 109 ? -6.875 0.827 1.778 1 89.25 109 LEU A CA 1
ATOM 857 C C . LEU A 1 109 ? -5.641 0.795 2.674 1 89.25 109 LEU A C 1
ATOM 859 O O . LEU A 1 109 ? -4.652 1.476 2.396 1 89.25 109 LEU A O 1
ATOM 863 N N . LEU A 1 110 ? -5.836 0.004 3.697 1 85.25 110 LEU A N 1
ATOM 864 C CA . LEU A 1 110 ? -4.723 -0.194 4.621 1 85.25 110 LEU A CA 1
ATOM 865 C C . LEU A 1 110 ? -4.086 -1.565 4.418 1 85.25 110 LEU A C 1
ATOM 867 O O . LEU A 1 110 ? -4.789 -2.576 4.34 1 85.25 110 LEU A O 1
ATOM 871 N N . GLN A 1 111 ? -2.861 -1.583 4.25 1 73 111 GLN A N 1
ATOM 872 C CA . GLN A 1 111 ? -2.193 -2.871 4.098 1 73 111 GLN A CA 1
ATOM 873 C C . GLN A 1 111 ? -2.129 -3.617 5.426 1 73 111 GLN A C 1
ATOM 875 O O . GLN A 1 111 ? -2.102 -2.998 6.492 1 73 111 GLN A O 1
ATOM 880 N N . PRO A 1 112 ? -2.182 -4.875 5.215 1 63.38 112 PRO A N 1
ATOM 881 C CA . PRO A 1 112 ? -2.145 -5.668 6.449 1 63.38 112 PRO A CA 1
ATOM 882 C C . PRO A 1 112 ? -0.88 -5.426 7.27 1 63.38 112 PRO A C 1
ATOM 884 O O . PRO A 1 112 ? 0.195 -5.211 6.703 1 63.38 112 PRO A O 1
ATOM 887 N N . ARG A 1 113 ? -1.251 -5.223 8.547 1 59.97 113 ARG A N 1
ATOM 888 C CA . ARG A 1 113 ? -0.177 -5.051 9.516 1 59.97 113 ARG A CA 1
ATOM 889 C C . ARG A 1 113 ? 0.295 -6.398 10.055 1 59.97 113 ARG A C 1
ATOM 891 O O . ARG A 1 113 ? -0.483 -7.352 10.117 1 59.97 113 ARG A O 1
ATOM 898 N N . ARG A 1 114 ? 1.62 -6.727 9.766 1 52.22 114 ARG A N 1
ATOM 899 C CA . ARG A 1 114 ? 2.09 -7.969 10.367 1 52.22 114 ARG A CA 1
ATOM 900 C C . ARG A 1 114 ? 1.674 -8.055 11.836 1 52.22 114 ARG A C 1
ATOM 902 O O . ARG A 1 114 ? 1.53 -7.035 12.508 1 52.22 114 ARG A O 1
ATOM 909 N N . MET B 1 1 ? -5.738 10.953 -14.68 1 82.88 1 MET B N 1
ATOM 910 C CA . MET B 1 1 ? -4.555 10.633 -13.883 1 82.88 1 MET B CA 1
ATOM 911 C C . MET B 1 1 ? -3.279 10.859 -14.688 1 82.88 1 MET B C 1
ATOM 913 O O . MET B 1 1 ? -3.205 10.477 -15.859 1 82.88 1 MET B O 1
ATOM 917 N N . THR B 1 2 ? -2.336 11.453 -13.992 1 89.75 2 THR B N 1
ATOM 918 C CA . THR B 1 2 ? -1.044 11.719 -14.617 1 89.75 2 THR B CA 1
ATOM 919 C C . THR B 1 2 ? -0.228 10.438 -14.734 1 89.75 2 THR B C 1
ATOM 921 O O . THR B 1 2 ? -0.577 9.414 -14.148 1 89.75 2 THR B O 1
ATOM 924 N N . ASN B 1 3 ? 0.767 10.469 -15.531 1 91.12 3 ASN B N 1
ATOM 925 C CA . ASN B 1 3 ? 1.666 9.336 -15.68 1 91.12 3 ASN B CA 1
ATOM 926 C C . ASN B 1 3 ? 2.289 8.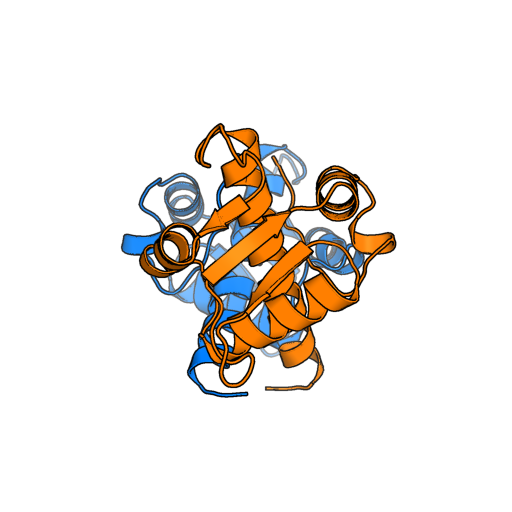93 -14.344 1 91.12 3 ASN B C 1
ATOM 928 O O . ASN B 1 3 ? 2.449 7.742 -14.062 1 91.12 3 ASN B O 1
ATOM 932 N N . GLN B 1 4 ? 2.615 9.867 -13.562 1 90 4 GLN B N 1
ATOM 933 C CA . GLN B 1 4 ? 3.221 9.602 -12.258 1 90 4 GLN B CA 1
ATOM 934 C C . GLN B 1 4 ? 2.25 8.859 -11.344 1 90 4 GLN B C 1
ATOM 936 O O . GLN B 1 4 ? 2.646 7.941 -10.625 1 90 4 GLN B O 1
ATOM 941 N N . GLU B 1 5 ? 1.017 9.227 -11.516 1 92.06 5 GLU B N 1
ATOM 942 C CA . GLU B 1 5 ? 0.001 8.578 -10.688 1 92.06 5 GLU B CA 1
ATOM 943 C C . GLU B 1 5 ? -0.222 7.133 -11.125 1 92.06 5 GLU B C 1
ATOM 945 O O . GLU B 1 5 ? -0.414 6.25 -10.289 1 92.06 5 GLU B O 1
ATOM 950 N N . GLN B 1 6 ? -0.194 6.988 -12.375 1 93.12 6 GLN B N 1
ATOM 951 C CA . GLN B 1 6 ? -0.369 5.637 -12.898 1 93.12 6 GLN B CA 1
ATOM 952 C C . GLN B 1 6 ? 0.783 4.73 -12.477 1 93.12 6 GLN B C 1
ATOM 954 O O . GLN B 1 6 ? 0.566 3.572 -12.109 1 93.12 6 GLN B O 1
ATOM 959 N N . GLN B 1 7 ? 1.95 5.285 -12.578 1 92.44 7 GLN B N 1
ATOM 960 C CA . GLN B 1 7 ? 3.121 4.52 -12.164 1 92.44 7 GLN B CA 1
ATOM 961 C C . GLN B 1 7 ? 3.053 4.172 -10.68 1 92.44 7 GLN B C 1
ATOM 963 O O . GLN B 1 7 ? 3.404 3.059 -10.273 1 92.44 7 GLN B O 1
ATOM 968 N N . TYR B 1 8 ? 2.637 5.07 -9.898 1 92.31 8 TYR B N 1
ATOM 969 C CA . TYR B 1 8 ? 2.471 4.82 -8.477 1 92.31 8 TYR B CA 1
ATOM 970 C C . TYR B 1 8 ? 1.483 3.686 -8.234 1 92.31 8 TYR B C 1
ATOM 972 O O . TYR B 1 8 ? 1.756 2.773 -7.445 1 92.31 8 TYR B O 1
ATOM 980 N N . ALA B 1 9 ? 0.38 3.754 -8.945 1 93.38 9 ALA B N 1
ATOM 981 C CA . ALA B 1 9 ? -0.652 2.732 -8.789 1 93.38 9 ALA B CA 1
ATOM 982 C C . ALA B 1 9 ? -0.12 1.353 -9.172 1 93.38 9 ALA B C 1
ATOM 984 O O . ALA B 1 9 ? -0.391 0.366 -8.484 1 93.38 9 ALA B O 1
ATOM 985 N N . ARG B 1 10 ? 0.616 1.331 -10.203 1 94.38 10 ARG B N 1
ATOM 986 C CA . ARG B 1 10 ? 1.158 0.059 -10.664 1 94.38 10 ARG B CA 1
ATOM 987 C C . ARG B 1 10 ? 2.174 -0.5 -9.672 1 94.38 10 ARG B C 1
ATOM 989 O O . ARG B 1 10 ? 2.172 -1.697 -9.383 1 94.38 10 ARG B O 1
ATOM 996 N N . ARG B 1 11 ? 3.02 0.345 -9.18 1 94.06 11 ARG B N 1
ATOM 997 C CA . ARG B 1 11 ? 4.02 -0.085 -8.211 1 94.06 11 ARG B CA 1
ATOM 998 C C . ARG B 1 11 ? 3.359 -0.581 -6.93 1 94.06 11 ARG B C 1
ATOM 1000 O O . ARG B 1 11 ? 3.809 -1.563 -6.336 1 94.06 11 ARG B O 1
ATOM 1007 N N . MET B 1 12 ? 2.293 0.075 -6.555 1 91.88 12 MET B N 1
ATOM 1008 C CA . MET B 1 12 ? 1.562 -0.316 -5.352 1 91.88 12 MET B CA 1
ATOM 1009 C C . MET B 1 12 ? 0.874 -1.663 -5.551 1 91.88 12 MET B C 1
ATOM 1011 O O . MET B 1 12 ? 0.857 -2.496 -4.641 1 91.88 12 MET B O 1
ATOM 1015 N N . ALA B 1 13 ? 0.327 -1.802 -6.684 1 93.38 13 ALA B N 1
ATOM 1016 C CA . ALA B 1 13 ? -0.348 -3.062 -6.977 1 93.38 13 ALA B CA 1
ATOM 1017 C C . ALA B 1 13 ? 0.629 -4.234 -6.922 1 93.38 13 ALA B C 1
ATOM 1019 O O . ALA B 1 13 ? 0.332 -5.273 -6.328 1 93.38 13 ALA B O 1
ATOM 1020 N N . ARG B 1 14 ? 1.772 -4.035 -7.48 1 94.75 14 ARG B N 1
ATOM 1021 C CA . ARG B 1 14 ? 2.803 -5.07 -7.461 1 94.75 14 ARG B CA 1
ATOM 1022 C C . ARG B 1 14 ? 3.254 -5.363 -6.035 1 94.75 14 ARG B C 1
ATOM 1024 O O . ARG B 1 14 ? 3.408 -6.527 -5.656 1 94.75 14 ARG B O 1
ATOM 1031 N N . GLY B 1 15 ? 3.424 -4.348 -5.301 1 92.62 15 GLY B N 1
ATOM 1032 C CA . GLY B 1 15 ? 3.797 -4.523 -3.906 1 92.62 15 GLY B CA 1
ATOM 1033 C C . GLY B 1 15 ? 2.742 -5.25 -3.094 1 92.62 15 GLY B C 1
ATOM 1034 O O . GLY B 1 15 ? 3.068 -6.086 -2.248 1 92.62 15 GLY B O 1
ATOM 1035 N N . THR B 1 16 ? 1.516 -4.914 -3.332 1 91 16 THR B N 1
ATOM 1036 C CA . THR B 1 16 ? 0.406 -5.555 -2.635 1 91 16 THR B CA 1
ATOM 1037 C C . THR B 1 16 ? 0.396 -7.059 -2.902 1 91 16 THR B C 1
ATOM 1039 O O . THR B 1 16 ? 0.266 -7.859 -1.974 1 91 16 THR B O 1
ATOM 1042 N N . LEU B 1 17 ? 0.54 -7.391 -4.137 1 93.38 17 LEU B N 1
ATOM 1043 C CA . LEU B 1 17 ? 0.5 -8.805 -4.504 1 93.38 17 LEU B CA 1
ATOM 1044 C C . LEU B 1 17 ? 1.684 -9.555 -3.904 1 93.38 17 LEU B C 1
ATOM 1046 O O . LEU B 1 17 ? 1.512 -10.633 -3.33 1 93.38 17 LEU B O 1
ATOM 1050 N N . LEU B 1 18 ? 2.873 -8.969 -4 1 94.31 18 LEU B N 1
ATOM 1051 C CA . LEU B 1 18 ? 4.055 -9.617 -3.441 1 94.31 18 LEU B CA 1
ATOM 1052 C C . LEU B 1 18 ? 3.916 -9.789 -1.933 1 94.31 18 LEU B C 1
ATOM 1054 O O . LEU B 1 18 ? 4.25 -10.844 -1.391 1 94.31 18 LEU B O 1
ATOM 1058 N N . THR B 1 19 ? 3.41 -8.82 -1.272 1 91.06 19 THR B N 1
ATOM 1059 C CA . THR B 1 19 ? 3.211 -8.859 0.172 1 91.06 19 THR B CA 1
ATOM 1060 C C . THR B 1 19 ? 2.244 -9.969 0.557 1 91.06 19 THR B C 1
ATOM 1062 O O . THR B 1 19 ? 2.508 -10.734 1.485 1 91.06 19 THR B O 1
ATOM 1065 N N . HIS B 1 20 ? 1.23 -10.016 -0.161 1 91 20 HIS B N 1
ATOM 1066 C CA . HIS B 1 20 ? 0.222 -11.016 0.169 1 91 20 HIS B CA 1
ATOM 1067 C C . HIS B 1 20 ? 0.758 -12.43 -0.037 1 91 20 HIS B C 1
ATOM 1069 O O . HIS B 1 20 ? 0.534 -13.305 0.796 1 91 20 HIS B O 1
ATOM 1075 N N . LEU B 1 21 ? 1.398 -12.602 -1.102 1 94.06 21 LEU B N 1
ATOM 1076 C CA . LEU B 1 21 ? 1.983 -13.906 -1.363 1 94.06 21 LEU B CA 1
ATOM 1077 C C . LEU B 1 21 ? 2.973 -14.289 -0.267 1 94.06 21 LEU B C 1
ATOM 1079 O O . LEU B 1 21 ? 2.988 -15.438 0.191 1 94.06 21 LEU B O 1
ATOM 1083 N N . TYR B 1 22 ? 3.705 -13.336 0.146 1 93.69 22 TYR B N 1
ATOM 1084 C CA . TYR B 1 22 ? 4.664 -13.594 1.215 1 93.69 22 TYR B CA 1
ATOM 1085 C C . TYR B 1 22 ? 3.949 -13.969 2.508 1 93.69 22 TYR B C 1
ATOM 1087 O O . TYR B 1 22 ? 4.34 -14.922 3.188 1 93.69 22 TYR B O 1
ATOM 1095 N N . ILE B 1 23 ? 2.939 -13.273 2.82 1 89.69 23 ILE B N 1
ATOM 1096 C CA . ILE B 1 23 ? 2.207 -13.508 4.059 1 89.69 23 ILE B CA 1
ATOM 1097 C C . ILE B 1 23 ? 1.598 -14.914 4.035 1 89.69 23 ILE B C 1
ATOM 1099 O O . ILE B 1 23 ? 1.648 -15.633 5.035 1 89.69 23 ILE B O 1
ATOM 1103 N N . LEU B 1 24 ? 1.002 -15.234 2.938 1 91.06 24 LEU B N 1
ATOM 1104 C CA . LEU B 1 24 ? 0.399 -16.562 2.818 1 91.06 24 LEU B CA 1
ATOM 1105 C C . LEU B 1 24 ? 1.43 -17.656 3.082 1 91.06 24 LEU B C 1
ATOM 1107 O O . LEU B 1 24 ? 1.153 -18.609 3.809 1 91.06 24 LEU B O 1
ATOM 1111 N N . GLN B 1 25 ? 2.592 -17.438 2.514 1 92.38 25 GLN B N 1
ATOM 1112 C CA . GLN B 1 25 ? 3.674 -18.406 2.699 1 92.38 25 GLN B CA 1
ATOM 1113 C C . GLN B 1 25 ? 4.191 -18.375 4.133 1 92.38 25 GLN B C 1
ATOM 1115 O O . GLN B 1 25 ? 4.406 -19.438 4.738 1 92.38 25 GLN B O 1
ATOM 1120 N N . ASP B 1 26 ? 4.422 -17.297 4.633 1 91 26 ASP B N 1
ATOM 1121 C CA . ASP B 1 26 ? 5.031 -17.109 5.945 1 91 26 ASP B CA 1
ATOM 1122 C C . ASP B 1 26 ? 4.129 -17.656 7.051 1 91 26 ASP B C 1
ATOM 1124 O O . ASP B 1 26 ? 4.617 -18.188 8.055 1 91 26 ASP B O 1
ATOM 1128 N N . LYS B 1 27 ? 2.887 -17.562 6.82 1 90.75 27 LYS B N 1
ATOM 1129 C CA . LYS B 1 27 ? 1.93 -18 7.836 1 90.75 27 LYS B CA 1
ATOM 1130 C C . LYS B 1 27 ? 1.527 -19.453 7.617 1 90.75 27 LYS B C 1
ATOM 1132 O O . LYS B 1 27 ? 0.688 -19.984 8.352 1 90.75 27 LYS B O 1
ATOM 1137 N N . GLY B 1 28 ? 1.996 -20.016 6.605 1 91 28 GLY B N 1
ATOM 1138 C CA . GLY B 1 28 ? 1.707 -21.406 6.34 1 91 28 GLY B CA 1
ATOM 1139 C C . GLY B 1 28 ? 0.288 -21.641 5.859 1 91 28 GLY B C 1
ATOM 1140 O O . GLY B 1 28 ? -0.326 -22.656 6.195 1 91 28 GLY B O 1
ATOM 1141 N N . LEU B 1 29 ? -0.245 -20.734 5.082 1 91.12 29 LEU B N 1
ATOM 1142 C CA . LEU B 1 29 ? -1.634 -20.812 4.641 1 91.12 29 LEU B CA 1
ATOM 1143 C C . LEU B 1 29 ? -1.732 -21.5 3.283 1 91.12 29 LEU B C 1
ATOM 1145 O O . LEU B 1 29 ? -2.832 -21.797 2.812 1 91.12 29 LEU B O 1
ATOM 1149 N N . CYS B 1 30 ? -0.622 -21.703 2.725 1 93.81 30 CYS B N 1
ATOM 1150 C CA . CYS B 1 30 ? -0.591 -22.453 1.473 1 93.81 30 CYS B CA 1
ATOM 1151 C C . CYS B 1 30 ? -0.628 -23.953 1.734 1 93.81 30 CYS B C 1
ATOM 1153 O O . CYS B 1 30 ? -0.5 -24.391 2.879 1 93.81 30 CYS B O 1
ATOM 1155 N N . ASP B 1 31 ? -0.876 -24.688 0.668 1 92.62 31 ASP B N 1
ATOM 1156 C CA . ASP B 1 31 ? -0.774 -26.141 0.753 1 92.62 31 ASP B CA 1
ATOM 1157 C C . ASP B 1 31 ? 0.631 -26.562 1.17 1 92.62 31 ASP B C 1
ATOM 1159 O O . ASP B 1 31 ? 1.621 -26.109 0.587 1 92.62 31 ASP B O 1
ATOM 1163 N N . PRO B 1 32 ? 0.725 -27.406 2.184 1 93.31 32 PRO B N 1
ATOM 1164 C CA . PRO B 1 32 ? 2.035 -27.859 2.662 1 93.31 32 PRO B CA 1
ATOM 1165 C C . PRO B 1 32 ? 2.873 -28.5 1.563 1 93.31 32 PRO B C 1
ATOM 1167 O O . PRO B 1 32 ? 4.105 -28.469 1.617 1 93.31 32 PRO B O 1
ATOM 1170 N N . ALA B 1 33 ? 2.211 -29.125 0.668 1 95.31 33 ALA B N 1
ATOM 1171 C CA . ALA B 1 33 ? 2.928 -29.766 -0.43 1 95.31 33 ALA B CA 1
ATOM 1172 C C . ALA B 1 33 ? 3.525 -28.734 -1.376 1 95.31 33 ALA B C 1
ATOM 1174 O O . ALA B 1 33 ? 4.48 -29.016 -2.104 1 95.31 33 ALA B O 1
ATOM 1175 N N . THR B 1 34 ? 2.975 -27.547 -1.436 1 95.62 34 THR B N 1
ATOM 1176 C CA . THR B 1 34 ? 3.445 -26.422 -2.229 1 95.62 34 THR B CA 1
ATOM 1177 C C . THR B 1 34 ? 3.445 -25.141 -1.399 1 95.62 34 THR B C 1
ATOM 1179 O O . THR B 1 34 ? 2.648 -24.234 -1.648 1 95.62 34 THR B O 1
ATOM 1182 N N . PRO B 1 35 ? 4.301 -25.078 -0.477 1 95.38 35 PRO B N 1
ATOM 1183 C CA . PRO B 1 35 ? 4.211 -24.078 0.588 1 95.38 35 PRO B CA 1
ATOM 1184 C C . PRO B 1 35 ? 4.391 -22.656 0.073 1 95.38 35 PRO B C 1
ATOM 1186 O O . PRO B 1 35 ? 4.086 -21.688 0.786 1 95.38 35 PRO B O 1
ATOM 1189 N N . ARG B 1 36 ? 4.836 -22.516 -1.178 1 97.5 36 ARG B N 1
ATOM 1190 C CA . ARG B 1 36 ? 5.043 -21.156 -1.688 1 97.5 36 ARG B CA 1
ATOM 1191 C C . ARG B 1 36 ? 4.039 -20.828 -2.783 1 97.5 36 ARG B C 1
ATOM 1193 O O . ARG B 1 36 ? 4.141 -19.781 -3.434 1 97.5 36 ARG B O 1
ATOM 1200 N N . THR B 1 37 ? 3.084 -21.672 -2.926 1 98.06 37 THR B N 1
ATOM 1201 C CA . THR B 1 37 ? 2.148 -21.516 -4.035 1 98.06 37 THR B CA 1
ATOM 1202 C C . THR B 1 37 ? 0.754 -21.172 -3.52 1 98.06 37 THR B C 1
ATOM 1204 O O . THR B 1 37 ? 0.203 -21.891 -2.678 1 98.06 37 THR B O 1
ATOM 1207 N N . ALA B 1 38 ? 0.233 -20.094 -4.023 1 96.25 38 ALA B N 1
ATOM 1208 C CA . ALA B 1 38 ? -1.146 -19.703 -3.742 1 96.25 38 ALA B CA 1
ATOM 1209 C C . ALA B 1 38 ? -2.035 -19.906 -4.965 1 96.25 38 ALA B C 1
ATOM 1211 O O . ALA B 1 38 ? -1.658 -19.531 -6.082 1 96.25 38 ALA B O 1
ATOM 1212 N N . ASN B 1 39 ? -3.16 -20.453 -4.715 1 93.44 39 ASN B N 1
ATOM 1213 C CA . ASN B 1 39 ? -4.078 -20.578 -5.844 1 93.44 39 ASN B CA 1
ATOM 1214 C C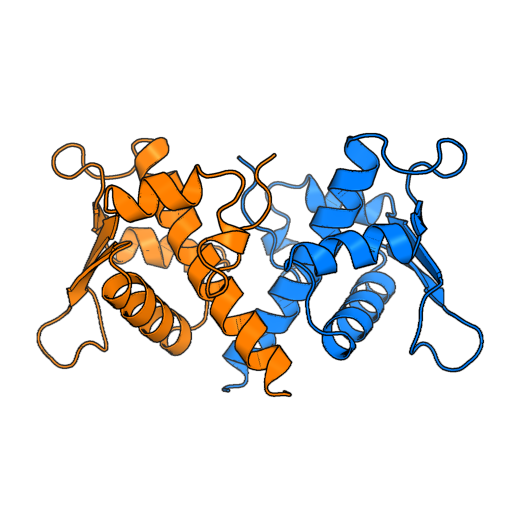 . ASN B 1 39 ? -4.926 -19.328 -6.02 1 93.44 39 ASN B C 1
ATOM 1216 O O . ASN B 1 39 ? -4.863 -18.406 -5.199 1 93.44 39 ASN B O 1
ATOM 1220 N N . ARG B 1 40 ? -5.66 -19.297 -7.09 1 91.12 40 ARG B N 1
ATOM 1221 C CA . ARG B 1 40 ? -6.441 -18.125 -7.457 1 91.12 40 ARG B CA 1
ATOM 1222 C C . ARG B 1 40 ? -7.453 -17.781 -6.367 1 91.12 40 ARG B C 1
ATOM 1224 O O . ARG B 1 40 ? -7.672 -16.609 -6.07 1 91.12 40 ARG B O 1
ATOM 1231 N N . LEU B 1 41 ? -8.062 -18.75 -5.762 1 88.94 41 LEU B N 1
ATOM 1232 C CA . LEU B 1 41 ? -9.055 -18.5 -4.715 1 88.94 41 LEU B CA 1
ATOM 1233 C C . LEU B 1 41 ? -8.414 -17.812 -3.514 1 88.94 41 LEU B C 1
ATOM 1235 O O . LEU B 1 41 ? -9.016 -16.906 -2.924 1 88.94 41 LEU B O 1
ATOM 1239 N N . MET B 1 42 ? -7.207 -18.203 -3.139 1 89.88 42 MET B N 1
ATOM 1240 C CA . MET B 1 42 ? -6.48 -17.594 -2.029 1 89.88 42 MET B CA 1
ATOM 1241 C C . MET B 1 42 ? -6.156 -16.141 -2.33 1 89.88 42 MET B C 1
ATOM 1243 O O . MET B 1 42 ? -6.289 -15.273 -1.458 1 89.88 42 MET B O 1
ATOM 1247 N N . ILE B 1 43 ? -5.836 -15.906 -3.562 1 88.44 43 ILE B N 1
ATOM 1248 C CA . ILE B 1 43 ? -5.48 -14.555 -3.975 1 88.44 43 ILE B CA 1
ATOM 1249 C C . ILE B 1 43 ? -6.738 -13.695 -4.082 1 88.44 43 ILE B C 1
ATOM 1251 O O . ILE B 1 43 ? -6.75 -12.539 -3.658 1 88.44 43 ILE B O 1
ATOM 1255 N N . ASP B 1 44 ? -7.809 -14.227 -4.59 1 84.44 44 ASP B N 1
ATOM 1256 C CA . ASP B 1 44 ? -9.078 -13.516 -4.707 1 84.44 44 ASP B CA 1
ATOM 1257 C C . ASP B 1 44 ? -9.633 -13.141 -3.334 1 84.44 44 ASP B C 1
ATOM 1259 O O . ASP B 1 44 ? -10.359 -12.156 -3.195 1 84.44 44 ASP B O 1
ATOM 1263 N N . GLY B 1 45 ? -9.312 -13.992 -2.373 1 80.38 45 GLY B N 1
ATOM 1264 C CA . GLY B 1 45 ? -9.711 -13.664 -1.014 1 80.38 45 GLY B CA 1
ATOM 1265 C C . GLY B 1 45 ? -9.227 -12.297 -0.565 1 80.38 45 GLY B C 1
ATOM 1266 O O . GLY B 1 45 ? -9.938 -11.586 0.147 1 80.38 45 GLY B O 1
ATOM 1267 N N . LEU B 1 46 ? -8.109 -11.938 -1.091 1 74.38 46 LEU B N 1
ATOM 1268 C CA . LEU B 1 46 ? -7.602 -10.594 -0.826 1 74.38 46 LEU B CA 1
ATOM 1269 C C . LEU B 1 46 ? -8.523 -9.539 -1.424 1 74.38 46 LEU B C 1
ATOM 1271 O O . LEU B 1 46 ? -8.719 -8.477 -0.83 1 74.38 46 LEU B O 1
ATOM 1275 N N . GLY B 1 47 ? -8.93 -9.867 -2.562 1 70.75 47 GLY B N 1
ATOM 1276 C CA . GLY B 1 47 ? -9.867 -8.969 -3.225 1 70.75 47 GLY B CA 1
ATOM 1277 C C . GLY B 1 47 ? -11.164 -8.797 -2.465 1 70.75 47 GLY B C 1
ATOM 1278 O O . GLY B 1 47 ? -11.703 -7.688 -2.385 1 70.75 47 GLY B O 1
ATOM 1279 N N . ALA B 1 48 ? -11.555 -9.852 -1.921 1 65.62 48 ALA B N 1
ATOM 1280 C CA . ALA B 1 48 ? -12.781 -9.82 -1.129 1 65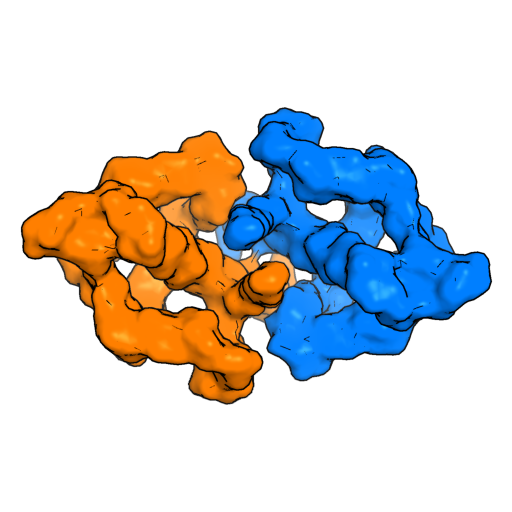.62 48 ALA B CA 1
ATOM 1281 C C . ALA B 1 48 ? -12.633 -8.891 0.071 1 65.62 48 ALA B C 1
ATOM 1283 O O . ALA B 1 48 ? -13.609 -8.281 0.517 1 65.62 48 ALA B O 1
ATOM 1284 N N . ASN B 1 49 ? -11.422 -8.75 0.399 1 65.81 49 ASN B N 1
ATOM 1285 C CA . ASN B 1 49 ? -11.156 -7.859 1.525 1 65.81 49 ASN B CA 1
ATOM 1286 C C . ASN B 1 49 ? -10.828 -6.445 1.058 1 65.81 49 ASN B C 1
ATOM 1288 O O . ASN B 1 49 ? -10.461 -5.59 1.864 1 65.81 49 ASN B O 1
ATOM 1292 N N . GLY B 1 50 ? -10.898 -6.371 -0.235 1 67.06 50 GLY B N 1
ATOM 1293 C CA . GLY B 1 50 ? -10.719 -5.047 -0.813 1 67.06 50 GLY B CA 1
ATOM 1294 C C . GLY B 1 50 ? -9.266 -4.648 -0.957 1 67.06 50 GLY B C 1
ATOM 1295 O O . GLY B 1 50 ? -8.953 -3.475 -1.164 1 67.06 50 GLY B O 1
ATOM 1296 N N . LEU B 1 51 ? -8.43 -5.59 -0.907 1 77.5 51 LEU B N 1
ATOM 1297 C CA . LEU B 1 51 ? -7.02 -5.234 -0.932 1 77.5 51 LEU B CA 1
ATOM 1298 C C . LEU B 1 51 ? -6.438 -5.418 -2.328 1 77.5 51 LEU B C 1
ATOM 1300 O O . LEU B 1 51 ? -5.422 -4.805 -2.67 1 77.5 51 LEU B O 1
ATOM 1304 N N . LEU B 1 52 ? -7.121 -6.203 -3.09 1 83.88 52 LEU B N 1
ATOM 1305 C CA . LEU B 1 52 ? -6.535 -6.488 -4.395 1 83.88 52 LEU B CA 1
ATOM 1306 C C . LEU B 1 52 ? -6.824 -5.363 -5.379 1 83.88 52 LEU B C 1
ATOM 1308 O O . LEU B 1 52 ? -7.922 -4.801 -5.383 1 83.88 52 LEU B O 1
ATOM 1312 N N . PRO B 1 53 ? -5.859 -5.145 -6.219 1 89.94 53 PRO B N 1
ATOM 1313 C CA . PRO B 1 53 ? -6.137 -4.254 -7.348 1 89.94 53 PRO B CA 1
ATOM 1314 C C . PRO B 1 53 ? -7.195 -4.809 -8.297 1 89.94 53 PRO B C 1
ATOM 1316 O O . PRO B 1 53 ? -7.559 -5.984 -8.195 1 89.94 53 PRO B O 1
ATOM 1319 N N . PRO B 1 54 ? -7.707 -3.938 -9.102 1 90.44 54 PRO B N 1
ATOM 1320 C CA . PRO B 1 54 ? -8.617 -4.426 -10.141 1 90.44 54 PRO B CA 1
ATOM 1321 C C . PRO B 1 54 ? -7.984 -5.492 -11.023 1 90.44 54 PRO B C 1
ATOM 1323 O O . PRO B 1 54 ? -6.758 -5.543 -11.156 1 90.44 54 PRO B O 1
ATOM 1326 N N . ASP B 1 55 ? -8.805 -6.23 -11.711 1 88.19 55 ASP B N 1
ATOM 1327 C CA . ASP B 1 55 ? -8.398 -7.445 -12.414 1 88.19 55 ASP B CA 1
ATOM 1328 C C . ASP B 1 55 ? -7.289 -7.152 -13.414 1 88.19 55 ASP B C 1
ATOM 1330 O O . ASP B 1 55 ? -6.242 -7.809 -13.406 1 88.19 55 ASP B O 1
ATOM 1334 N N . ALA B 1 56 ? -7.539 -6.211 -14.203 1 89.62 56 ALA B N 1
ATOM 1335 C CA . ALA B 1 56 ? -6.543 -5.91 -15.227 1 89.62 56 ALA B CA 1
ATOM 1336 C C . ALA B 1 56 ? -5.207 -5.523 -14.594 1 89.62 56 ALA B C 1
ATOM 1338 O O . ALA B 1 56 ? -4.145 -5.91 -15.086 1 89.62 56 ALA B O 1
ATOM 1339 N N . MET B 1 57 ? -5.258 -4.785 -13.547 1 93.06 57 MET B N 1
ATOM 1340 C CA . MET B 1 57 ? -4.055 -4.359 -12.836 1 93.06 57 MET B CA 1
ATOM 1341 C C . MET B 1 57 ? -3.387 -5.539 -12.141 1 93.06 57 MET B C 1
ATOM 1343 O O . MET B 1 57 ? -2.158 -5.602 -12.062 1 93.06 57 MET B O 1
ATOM 1347 N N . THR B 1 58 ? -4.211 -6.41 -11.672 1 93.62 58 THR B N 1
ATOM 1348 C CA . THR B 1 58 ? -3.676 -7.625 -11.062 1 93.62 58 THR B CA 1
ATOM 1349 C C . THR B 1 58 ? -2.898 -8.445 -12.094 1 93.62 58 THR B C 1
ATOM 1351 O O . THR B 1 58 ? -1.755 -8.836 -11.844 1 93.62 58 THR B O 1
ATOM 1354 N N . ILE B 1 59 ? -3.477 -8.609 -13.219 1 93.31 59 ILE B N 1
ATOM 1355 C CA . ILE B 1 59 ? -2.854 -9.398 -14.266 1 93.31 59 ILE B CA 1
ATOM 1356 C C . ILE B 1 59 ? -1.559 -8.734 -14.727 1 93.31 59 ILE B C 1
ATOM 1358 O O . ILE B 1 59 ? -0.524 -9.391 -14.852 1 93.31 59 ILE B O 1
ATOM 1362 N N . ASN B 1 60 ? -1.6 -7.477 -14.93 1 94.81 60 ASN B N 1
ATOM 1363 C CA . ASN B 1 60 ? -0.404 -6.738 -15.328 1 94.81 60 ASN B CA 1
ATOM 1364 C C . ASN B 1 60 ? 0.697 -6.848 -14.281 1 94.81 60 ASN B C 1
ATOM 1366 O O . ASN B 1 60 ? 1.876 -6.965 -14.617 1 94.81 60 ASN B O 1
ATOM 1370 N N . SER B 1 61 ? 0.274 -6.773 -13.078 1 96.19 61 SER B N 1
ATOM 1371 C CA . SER B 1 61 ? 1.237 -6.867 -11.992 1 96.19 61 SER B CA 1
ATOM 1372 C C . SER B 1 61 ? 1.869 -8.258 -11.93 1 96.19 61 SER B C 1
ATOM 1374 O O . SER B 1 61 ? 3.078 -8.383 -11.727 1 96.19 61 SER B O 1
ATOM 1376 N N . LEU B 1 62 ? 1.02 -9.234 -12.117 1 96.38 62 LEU B N 1
ATOM 1377 C CA . LEU B 1 62 ? 1.529 -10.594 -12.117 1 96.38 62 LEU B 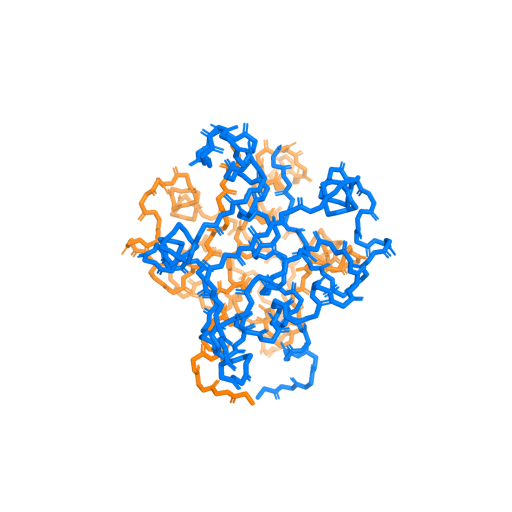CA 1
ATOM 1378 C C . LEU B 1 62 ? 2.523 -10.805 -13.258 1 96.38 62 LEU B C 1
ATOM 1380 O O . LEU B 1 62 ? 3.572 -11.43 -13.062 1 96.38 62 LEU B O 1
ATOM 1384 N N . GLN B 1 63 ? 2.211 -10.32 -14.375 1 96.56 63 GLN B N 1
ATOM 1385 C CA . GLN B 1 63 ? 3.115 -10.43 -15.516 1 96.56 63 GLN B CA 1
ATOM 1386 C C . GLN B 1 63 ? 4.449 -9.75 -15.227 1 96.56 63 GLN B C 1
ATOM 1388 O O . GLN B 1 63 ? 5.512 -10.305 -15.523 1 96.56 63 GLN B O 1
ATOM 1393 N N . TRP B 1 64 ? 4.379 -8.641 -14.688 1 97.94 64 TRP B N 1
ATOM 1394 C CA . TRP B 1 64 ? 5.594 -7.887 -14.391 1 97.94 64 TRP B CA 1
ATOM 1395 C C . TRP B 1 64 ? 6.453 -8.625 -13.367 1 97.94 64 TRP B C 1
ATOM 1397 O O . TRP B 1 64 ? 7.664 -8.773 -13.555 1 97.94 64 TRP B O 1
ATOM 1407 N N . LEU B 1 65 ? 5.855 -9.039 -12.297 1 98.19 65 LEU B N 1
ATOM 1408 C CA . LEU B 1 65 ? 6.562 -9.734 -11.234 1 98.19 65 LEU B CA 1
ATOM 1409 C C . LEU B 1 65 ? 7.199 -11.023 -11.75 1 98.19 65 LEU B C 1
ATOM 1411 O O . LEU B 1 65 ? 8.305 -11.383 -11.336 1 98.19 65 LEU B O 1
ATOM 1415 N N . GLU B 1 66 ? 6.438 -11.688 -12.555 1 98 66 GLU B N 1
ATOM 1416 C CA . GLU B 1 66 ? 6.977 -12.898 -13.148 1 98 66 GLU B CA 1
ATOM 1417 C C . GLU B 1 66 ? 8.164 -12.586 -14.055 1 98 66 GLU B C 1
ATOM 1419 O O . GLU B 1 66 ? 9.195 -13.266 -13.992 1 98 66 GLU B O 1
ATOM 1424 N N . GLY B 1 67 ? 8.008 -11.617 -14.867 1 97.69 67 GLY B N 1
ATOM 1425 C CA . GLY B 1 67 ? 9.094 -11.211 -15.742 1 97.69 67 GLY B CA 1
ATOM 1426 C C . GLY B 1 67 ? 10.359 -10.836 -14.984 1 97.69 67 GLY B C 1
ATOM 1427 O O . GLY B 1 67 ? 11.469 -11.039 -15.484 1 97.69 67 GLY B O 1
ATOM 1428 N N . ALA B 1 68 ? 10.211 -10.297 -13.82 1 97.94 68 ALA B N 1
ATOM 1429 C CA . ALA B 1 68 ? 11.344 -9.906 -12.992 1 97.94 68 ALA B CA 1
ATOM 1430 C C . ALA B 1 68 ? 11.883 -11.094 -12.203 1 97.94 68 ALA B C 1
ATOM 1432 O O . ALA B 1 68 ? 12.938 -10.992 -11.57 1 97.94 68 ALA B O 1
ATOM 1433 N N . GLY B 1 69 ? 11.117 -12.195 -12.141 1 98.25 69 GLY B N 1
ATOM 1434 C CA . GLY B 1 69 ? 11.586 -13.422 -11.516 1 98.25 69 GLY B CA 1
ATOM 1435 C C . GLY B 1 69 ? 11.164 -13.539 -10.062 1 98.25 69 GLY B C 1
ATOM 1436 O O . GLY B 1 69 ? 11.664 -14.406 -9.344 1 98.25 69 GLY B O 1
ATOM 1437 N N . TYR B 1 70 ? 10.25 -12.719 -9.602 1 98.38 70 TYR B N 1
ATOM 1438 C CA . TYR B 1 70 ? 9.883 -12.719 -8.188 1 98.38 70 TYR B CA 1
ATOM 1439 C C . TYR B 1 70 ? 8.797 -13.758 -7.914 1 98.38 70 TYR B C 1
ATOM 1441 O O . TYR B 1 70 ? 8.578 -14.141 -6.766 1 98.38 70 TYR B O 1
ATOM 1449 N N . ILE B 1 71 ? 8.148 -14.086 -9.016 1 98.62 71 ILE B N 1
ATOM 1450 C CA . ILE B 1 71 ? 7.109 -15.109 -8.906 1 98.62 71 ILE B CA 1
ATOM 1451 C C . ILE B 1 71 ? 7.094 -15.961 -10.172 1 98.62 71 ILE B C 1
ATOM 1453 O O . ILE B 1 71 ? 7.73 -15.617 -11.172 1 98.62 71 ILE B O 1
ATOM 1457 N N . GLU B 1 72 ? 6.473 -17.094 -10.016 1 98.19 72 GLU B N 1
ATOM 1458 C CA . GLU B 1 72 ? 6.066 -17.922 -11.156 1 98.19 72 GLU B CA 1
ATOM 1459 C C . GLU B 1 72 ? 4.547 -18.047 -11.227 1 98.19 72 GLU B C 1
ATOM 1461 O O . GLU B 1 72 ? 3.887 -18.281 -10.211 1 98.19 72 GLU B O 1
ATOM 1466 N N . VAL B 1 73 ? 4.035 -17.875 -12.422 1 97.06 73 VAL B N 1
ATOM 1467 C CA . VAL B 1 73 ? 2.584 -17.906 -12.57 1 97.06 73 VAL B CA 1
ATOM 1468 C C . VAL B 1 73 ? 2.18 -19.094 -13.445 1 97.06 73 VAL B C 1
ATOM 1470 O O . VAL B 1 73 ? 2.783 -19.328 -14.492 1 97.06 73 VAL B O 1
ATOM 1473 N N . ASP B 1 74 ? 1.23 -19.828 -12.938 1 95.62 74 ASP B N 1
ATOM 1474 C CA . ASP B 1 74 ? 0.556 -20.797 -13.781 1 95.62 74 ASP B CA 1
ATOM 1475 C C . ASP B 1 74 ? -0.636 -20.188 -14.508 1 95.62 74 ASP B C 1
ATOM 1477 O O . ASP B 1 74 ? -1.719 -20.047 -13.93 1 95.62 74 ASP B O 1
ATOM 1481 N N . TRP B 1 75 ? -0.411 -19.781 -15.727 1 94.25 75 TRP B N 1
ATOM 1482 C CA . TRP B 1 75 ? -1.44 -19.109 -16.516 1 94.25 75 TRP B CA 1
ATOM 1483 C C . TRP B 1 75 ? -2.438 -20.109 -17.078 1 94.25 75 TRP B C 1
ATOM 1485 O O . TRP B 1 75 ? -2.061 -21.219 -17.469 1 94.25 75 TRP B O 1
ATOM 1495 N N . ALA B 1 76 ? -3.633 -19.656 -17.078 1 86.5 76 ALA B N 1
ATOM 1496 C CA . ALA B 1 76 ? -4.652 -20.484 -17.703 1 86.5 76 ALA B CA 1
ATOM 1497 C C . ALA B 1 76 ? -4.492 -20.5 -19.219 1 86.5 76 ALA B C 1
ATOM 1499 O O . ALA B 1 76 ? -3.889 -19.594 -19.797 1 86.5 76 ALA B O 1
ATOM 1500 N N . MET B 1 77 ? -4.668 -21.547 -19.859 1 74.56 77 MET B N 1
ATOM 1501 C CA . MET B 1 77 ? -4.371 -21.953 -21.234 1 74.56 77 MET B CA 1
ATOM 1502 C C . MET B 1 77 ? -4.711 -20.828 -22.219 1 74.56 77 MET B C 1
ATOM 1504 O O . MET B 1 77 ? -4.051 -20.688 -23.25 1 74.56 77 MET B O 1
ATOM 1508 N N . ASP B 1 78 ? -5.535 -20.094 -21.984 1 64 78 ASP B N 1
ATOM 1509 C CA . ASP B 1 78 ? -5.969 -19.359 -23.172 1 64 78 ASP B CA 1
ATOM 1510 C C . ASP B 1 78 ? -5.129 -18.109 -23.391 1 64 78 ASP B C 1
ATOM 1512 O O . ASP B 1 78 ? -4.75 -17.781 -24.516 1 64 78 ASP B O 1
ATOM 1516 N N . ASP B 1 79 ? -4.949 -17.203 -22.531 1 65.88 79 ASP B N 1
ATOM 1517 C CA . ASP B 1 79 ? -4.363 -15.961 -23.031 1 65.88 79 ASP B CA 1
ATOM 1518 C C . ASP B 1 79 ? -3.721 -15.164 -21.906 1 65.88 79 ASP B C 1
ATOM 1520 O O . ASP B 1 79 ? -3.551 -13.953 -22.016 1 65.88 79 ASP B O 1
ATOM 1524 N N . HIS B 1 80 ? -3.305 -15.875 -20.953 1 73.12 80 HIS B N 1
ATOM 1525 C CA . HIS B 1 80 ? -2.629 -15.188 -19.859 1 73.12 80 HIS B CA 1
ATOM 1526 C C . HIS B 1 80 ? -3.48 -14.047 -19.312 1 73.12 80 HIS B C 1
ATOM 1528 O O . HIS B 1 80 ? -2.955 -12.984 -18.969 1 73.12 80 HIS B O 1
ATOM 1534 N N . THR B 1 81 ? -4.703 -14.234 -19.469 1 79.06 81 THR B N 1
ATOM 1535 C CA . THR B 1 81 ? -5.633 -13.266 -18.906 1 79.06 81 THR B CA 1
ATOM 1536 C C . THR B 1 81 ? -6.234 -13.781 -17.594 1 79.06 81 THR B C 1
ATOM 1538 O O . THR B 1 81 ? -6.918 -13.039 -16.891 1 79.06 81 THR B O 1
ATOM 1541 N N . ARG B 1 82 ? -5.926 -15.039 -17.375 1 87.56 82 ARG B N 1
ATOM 1542 C CA . ARG B 1 82 ? -6.316 -15.672 -16.125 1 87.56 82 ARG B CA 1
ATOM 1543 C C . ARG B 1 82 ? -5.195 -16.562 -15.586 1 87.56 82 ARG B C 1
ATOM 1545 O O . ARG B 1 82 ? -4.387 -17.078 -16.359 1 87.56 82 ARG B O 1
ATOM 1552 N N . PHE B 1 83 ? -5.078 -16.594 -14.352 1 93.44 83 PHE B N 1
ATOM 1553 C CA . PHE B 1 83 ? -4.066 -17.453 -13.742 1 93.44 83 PHE B CA 1
ATOM 1554 C C . PHE B 1 83 ? -4.711 -18.453 -12.797 1 93.44 83 PHE B C 1
ATOM 1556 O O . PHE B 1 83 ? -5.812 -18.219 -12.289 1 93.44 83 PHE B O 1
ATOM 1563 N N . GLU B 1 84 ? -4.102 -19.562 -12.602 1 93.38 84 GLU B N 1
ATOM 1564 C CA . GLU B 1 84 ? -4.586 -20.609 -11.719 1 93.38 84 GLU B CA 1
ATOM 1565 C C . GLU B 1 84 ? -3.885 -20.578 -10.367 1 93.38 84 GLU B C 1
ATOM 1567 O O . GLU B 1 84 ? -4.512 -20.797 -9.328 1 93.38 84 GLU B O 1
ATOM 1572 N N . SER B 1 85 ? -2.598 -20.344 -10.445 1 95.56 85 SER B N 1
ATOM 1573 C CA . SER B 1 85 ? -1.824 -20.281 -9.211 1 95.56 85 SER B CA 1
ATOM 1574 C C . SER B 1 85 ? -0.58 -19.406 -9.383 1 95.56 85 SER B C 1
ATOM 1576 O O . SER B 1 85 ? -0.174 -19.125 -10.508 1 95.56 85 SER B O 1
ATOM 1578 N N . VAL B 1 86 ? -0.099 -18.953 -8.32 1 97.5 86 VAL B N 1
ATOM 1579 C CA . VAL B 1 86 ? 1.107 -18.125 -8.273 1 97.5 86 VAL B CA 1
ATOM 1580 C C . VAL B 1 86 ? 2.072 -18.688 -7.23 1 97.5 86 VAL B C 1
ATOM 1582 O O . VAL B 1 86 ? 1.68 -18.969 -6.094 1 97.5 86 VAL B O 1
ATOM 1585 N N . THR B 1 87 ? 3.322 -18.875 -7.617 1 98.5 87 THR B N 1
ATOM 1586 C CA . THR B 1 87 ? 4.359 -19.375 -6.723 1 98.5 87 THR B CA 1
ATOM 1587 C C . THR B 1 87 ? 5.383 -18.281 -6.418 1 98.5 87 THR B C 1
ATOM 1589 O O . THR B 1 87 ? 5.969 -17.703 -7.332 1 98.5 87 THR B O 1
ATOM 1592 N N . LEU B 1 88 ? 5.562 -18.031 -5.172 1 98.38 88 LEU B N 1
ATOM 1593 C CA . LEU B 1 88 ? 6.594 -17.094 -4.727 1 98.38 88 LEU B CA 1
ATOM 1594 C C . LEU B 1 88 ? 7.98 -17.719 -4.855 1 98.38 88 LEU B C 1
ATOM 1596 O O . LEU B 1 88 ? 8.219 -18.828 -4.352 1 98.38 88 LEU B O 1
ATOM 1600 N N . THR B 1 89 ? 8.906 -17.094 -5.543 1 98.62 89 THR B N 1
ATOM 1601 C CA . THR B 1 89 ? 10.266 -17.609 -5.695 1 98.62 89 THR B CA 1
ATOM 1602 C C . THR B 1 89 ? 11.148 -17.156 -4.527 1 98.62 89 THR B C 1
ATOM 1604 O O . THR B 1 89 ? 10.742 -16.312 -3.729 1 98.62 89 THR B O 1
ATOM 1607 N N . GLN B 1 90 ? 12.344 -17.75 -4.496 1 98.06 90 GLN B N 1
ATOM 1608 C CA . GLN B 1 90 ? 13.305 -17.312 -3.492 1 98.06 90 GLN B CA 1
ATOM 1609 C C . GLN B 1 90 ? 13.711 -15.859 -3.725 1 98.06 90 GLN B C 1
ATOM 1611 O O . GLN B 1 90 ? 13.891 -15.094 -2.771 1 98.06 90 GLN B O 1
ATOM 1616 N N . LYS B 1 91 ? 13.781 -15.453 -4.969 1 98 91 LYS B N 1
ATOM 1617 C CA . LYS B 1 91 ? 14.094 -14.07 -5.305 1 98 91 LYS B CA 1
ATOM 1618 C C . LYS B 1 91 ? 13.031 -13.117 -4.773 1 98 91 LYS B C 1
ATOM 1620 O O . LYS B 1 91 ? 13.352 -12.031 -4.277 1 98 91 LYS B O 1
ATOM 1625 N N . GLY B 1 92 ? 11.781 -13.523 -4.895 1 97.75 92 GLY B N 1
ATOM 1626 C CA . GLY B 1 92 ? 10.688 -12.734 -4.344 1 97.75 92 GLY B CA 1
ATOM 1627 C C . GLY B 1 92 ? 10.734 -12.625 -2.834 1 97.75 92 GLY B C 1
ATOM 1628 O O . GLY B 1 92 ? 10.492 -11.555 -2.277 1 97.75 92 GLY B O 1
ATOM 1629 N N . ILE B 1 93 ? 11.086 -13.719 -2.172 1 96.75 93 ILE B N 1
ATOM 1630 C CA . ILE B 1 93 ? 11.211 -13.734 -0.718 1 96.75 93 ILE B CA 1
ATOM 1631 C C . ILE B 1 93 ? 12.344 -12.805 -0.288 1 96.75 93 ILE B C 1
ATOM 1633 O O . ILE B 1 93 ? 12.172 -11.977 0.609 1 96.75 93 ILE B O 1
ATOM 1637 N N . ASP B 1 94 ? 13.43 -12.938 -0.941 1 96.44 94 ASP B N 1
ATOM 1638 C CA . ASP B 1 94 ? 14.602 -12.133 -0.611 1 96.44 94 ASP B CA 1
ATOM 1639 C C . ASP B 1 94 ? 14.312 -10.648 -0.764 1 96.44 94 ASP B C 1
ATOM 1641 O O . ASP B 1 94 ? 14.742 -9.836 0.064 1 96.44 94 ASP B O 1
ATOM 1645 N N . LEU B 1 95 ? 13.594 -10.359 -1.784 1 95.56 95 LEU B N 1
ATOM 1646 C CA . LEU B 1 95 ? 13.273 -8.953 -2.004 1 95.56 95 LEU B CA 1
ATOM 1647 C C . LEU B 1 95 ? 12.383 -8.422 -0.887 1 95.56 95 LEU B C 1
ATOM 1649 O O . LEU B 1 95 ? 12.625 -7.328 -0.367 1 95.56 95 LEU B O 1
ATOM 1653 N N . TYR B 1 96 ? 11.367 -9.148 -0.564 1 93.69 96 TYR B N 1
ATOM 1654 C CA . TYR B 1 96 ? 10.43 -8.703 0.457 1 93.69 96 TYR B CA 1
ATOM 1655 C C . TYR B 1 96 ? 11.125 -8.508 1.796 1 93.69 96 TYR B C 1
ATOM 1657 O O . TYR B 1 96 ? 10.812 -7.574 2.539 1 93.69 96 TYR B O 1
ATOM 1665 N N . GLU B 1 97 ? 12.078 -9.305 2.082 1 92.75 97 GLU B N 1
ATOM 1666 C CA . GLU B 1 97 ? 12.742 -9.281 3.385 1 92.75 97 GLU B CA 1
ATOM 1667 C C . GLU B 1 97 ? 13.875 -8.266 3.412 1 92.75 97 GLU B C 1
ATOM 1669 O O . GLU B 1 97 ? 14.383 -7.926 4.484 1 92.75 97 GLU B O 1
ATOM 1674 N N . ASP B 1 98 ? 14.156 -7.828 2.221 1 91.06 98 ASP B N 1
ATOM 1675 C CA . ASP B 1 98 ? 15.281 -6.898 2.127 1 91.06 98 ASP B CA 1
ATOM 1676 C C . ASP B 1 98 ? 14.883 -5.504 2.607 1 91.06 98 ASP B C 1
ATOM 1678 O O . ASP B 1 98 ? 13.961 -4.895 2.061 1 91.06 98 ASP B O 1
ATOM 1682 N N . LYS B 1 99 ? 15.641 -4.875 3.482 1 82.56 99 LYS B N 1
ATOM 1683 C CA . LYS B 1 99 ? 15.391 -3.539 4.016 1 82.56 99 LYS B CA 1
ATOM 1684 C C . LYS B 1 99 ? 15.578 -2.475 2.938 1 82.56 99 LYS B C 1
ATOM 1686 O O . LYS B 1 99 ? 15.023 -1.38 3.031 1 82.56 99 LYS B O 1
ATOM 1691 N N . ASN B 1 100 ? 16.328 -2.875 1.901 1 85.62 100 ASN B N 1
ATOM 1692 C CA . ASN B 1 100 ? 16.594 -1.942 0.813 1 85.62 100 ASN B CA 1
ATOM 1693 C C . ASN B 1 100 ? 15.844 -2.322 -0.456 1 85.62 100 ASN B C 1
ATOM 1695 O O . ASN B 1 100 ? 16.281 -2.018 -1.563 1 85.62 100 ASN B O 1
ATOM 1699 N N . ALA B 1 101 ? 14.711 -2.988 -0.274 1 86.56 101 ALA B N 1
ATOM 1700 C CA . ALA B 1 101 ? 13.945 -3.492 -1.409 1 86.56 101 ALA B CA 1
ATOM 1701 C C . ALA B 1 101 ? 13.609 -2.371 -2.389 1 86.56 101 ALA B C 1
ATOM 1703 O O . ALA B 1 101 ? 13.648 -2.566 -3.605 1 86.56 101 ALA B O 1
ATOM 1704 N N . ARG B 1 102 ? 13.344 -1.222 -1.897 1 82.31 102 ARG B N 1
ATOM 1705 C CA . ARG B 1 102 ? 12.922 -0.112 -2.748 1 82.31 102 ARG B CA 1
ATOM 1706 C C . ARG B 1 102 ? 14.062 0.336 -3.662 1 82.31 102 ARG B C 1
ATOM 1708 O O . ARG B 1 102 ? 13.828 0.718 -4.809 1 82.31 102 ARG B O 1
ATOM 1715 N N . LYS B 1 103 ? 15.18 0.411 -3.109 1 85.12 103 LYS B N 1
ATOM 1716 C CA . LYS B 1 103 ? 16.344 0.791 -3.916 1 85.12 103 LYS B CA 1
ATOM 1717 C C . LYS B 1 103 ? 16.672 -0.289 -4.941 1 85.12 103 LYS B C 1
ATOM 1719 O O . LYS B 1 103 ? 17.062 0.019 -6.07 1 85.12 103 LYS B O 1
ATOM 1724 N N . ARG B 1 104 ? 16.531 -1.521 -4.559 1 88.88 104 ARG B N 1
ATOM 1725 C CA . ARG B 1 104 ? 16.891 -2.652 -5.414 1 88.88 104 ARG B CA 1
ATOM 1726 C C . ARG B 1 104 ? 15.875 -2.816 -6.539 1 88.88 104 ARG B C 1
ATOM 1728 O O . ARG B 1 104 ? 16.234 -3.211 -7.652 1 88.88 104 ARG B O 1
ATOM 1735 N N . GLU B 1 105 ? 14.617 -2.547 -6.16 1 93.06 105 GLU B N 1
ATOM 1736 C CA . GLU B 1 105 ? 13.539 -2.719 -7.137 1 93.06 105 GLU B CA 1
ATOM 1737 C C . GLU B 1 105 ? 12.547 -1.564 -7.07 1 93.06 105 GLU B C 1
ATOM 1739 O O . GLU B 1 105 ? 11.453 -1.712 -6.516 1 93.06 105 GLU B O 1
ATOM 1744 N N . PRO B 1 106 ? 12.867 -0.541 -7.781 1 90.38 106 PRO B N 1
ATOM 1745 C CA . PRO B 1 106 ? 12.016 0.646 -7.707 1 90.38 106 PRO B CA 1
ATOM 1746 C C . PRO B 1 106 ? 10.648 0.427 -8.344 1 90.38 106 PRO B C 1
ATOM 1748 O O . PRO B 1 106 ? 9.734 1.236 -8.156 1 90.38 106 PRO B O 1
ATOM 1751 N N . GLY B 1 107 ? 10.516 -0.644 -9.125 1 93.38 107 GLY B N 1
ATOM 1752 C CA . GLY B 1 107 ? 9.258 -0.925 -9.805 1 93.38 107 GLY B CA 1
ATOM 1753 C C . GLY B 1 107 ? 8.188 -1.478 -8.883 1 93.38 107 GLY B C 1
ATOM 1754 O O . GLY B 1 107 ? 7.047 -1.676 -9.297 1 93.38 107 GLY B O 1
ATOM 1755 N N . ILE B 1 108 ? 8.57 -1.665 -7.574 1 93.5 108 ILE B N 1
ATOM 1756 C CA . ILE B 1 108 ? 7.648 -2.199 -6.574 1 93.5 108 ILE B CA 1
ATOM 1757 C C . ILE B 1 108 ? 7.645 -1.3 -5.34 1 93.5 108 ILE B C 1
ATOM 1759 O O . ILE B 1 108 ? 8.695 -0.813 -4.918 1 93.5 108 ILE B O 1
ATOM 1763 N N . LEU B 1 109 ? 6.465 -1.105 -4.887 1 89.25 109 LEU B N 1
ATOM 1764 C CA . LEU B 1 109 ? 6.363 -0.396 -3.615 1 89.25 109 LEU B CA 1
ATOM 1765 C C . LEU B 1 109 ? 5.852 -1.323 -2.518 1 89.25 109 LEU B C 1
ATOM 1767 O O . LEU B 1 109 ? 4.727 -1.823 -2.592 1 89.25 109 LEU B O 1
ATOM 1771 N N . LEU B 1 110 ? 6.773 -1.483 -1.603 1 85.12 110 LEU B N 1
ATOM 1772 C CA . LEU B 1 110 ? 6.422 -2.289 -0.438 1 85.12 110 LEU B CA 1
ATOM 1773 C C . LEU B 1 110 ? 6.156 -1.403 0.775 1 85.12 110 LEU B C 1
ATOM 1775 O O . LEU B 1 110 ? 6.938 -0.494 1.066 1 85.12 110 LEU B O 1
ATOM 1779 N N . GLN B 1 111 ? 5.09 -1.596 1.381 1 72.88 111 GLN B N 1
ATOM 1780 C CA . GLN B 1 111 ? 4.812 -0.805 2.574 1 72.88 111 GLN B CA 1
ATOM 1781 C C . GLN B 1 111 ? 5.664 -1.269 3.752 1 72.88 111 GLN B C 1
ATOM 1783 O O . GLN B 1 111 ? 6.035 -2.441 3.836 1 72.88 111 GLN B O 1
ATOM 1788 N N . PRO B 1 112 ? 5.949 -0.273 4.484 1 63.28 112 PRO B N 1
ATOM 1789 C CA . PRO B 1 112 ? 6.789 -0.629 5.633 1 63.28 112 PRO B CA 1
ATOM 1790 C C . PRO B 1 112 ? 6.129 -1.661 6.547 1 63.28 112 PRO B C 1
ATOM 1792 O O . PRO B 1 112 ? 4.906 -1.65 6.715 1 63.28 112 PRO B O 1
ATOM 1795 N N . ARG B 1 113 ? 7.031 -2.6 6.797 1 59.84 113 ARG B N 1
ATOM 1796 C CA . ARG B 1 113 ? 6.629 -3.641 7.734 1 59.84 113 ARG B CA 1
ATOM 1797 C C . ARG B 1 113 ? 6.895 -3.215 9.172 1 59.84 113 ARG B C 1
ATOM 1799 O O . ARG B 1 113 ? 7.8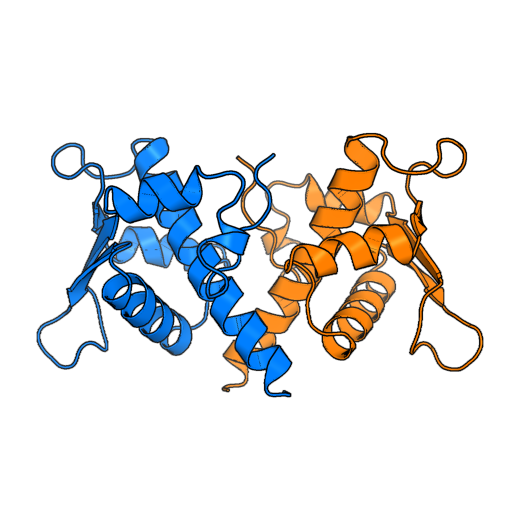01 -2.42 9.438 1 59.84 113 ARG B O 1
ATOM 1806 N N . ARG B 1 114 ? 5.77 -3.139 9.977 1 51.53 114 ARG B N 1
ATOM 1807 C CA . ARG B 1 114 ? 6.047 -2.855 11.375 1 51.53 114 ARG B CA 1
ATOM 1808 C C . ARG B 1 114 ? 7.172 -3.74 11.898 1 51.53 114 ARG B C 1
ATOM 1810 O O . ARG B 1 114 ? 7.352 -4.867 11.43 1 51.53 114 ARG B O 1
#

Nearest PDB structures (foldseek):
  3l7w-assembly1_A-2  TM=6.110E-01  e=3.522E-02  Streptococcus mutans UA159
  3g3z-assembly1_B  TM=5.389E-01  e=2.333E-02  Neisseria meningitidis serogroup B
  5hs5-assembly1_B  TM=5.136E-01  e=2.604E-01  Staphylococcus aureus subsp. aureus USA300
  9bd2-assembly1_A  TM=5.013E-01  e=5.276E-01  Homo sapiens
  2dqr-assembly1_B  TM=4.171E-01  e=1.008E+00  Bacillus subtilis

Solvent-accessible surface area (backbone atoms only — not comparable to full-atom values): 12355 Å² total; per-residue (Å²): 132,54,70,63,47,49,51,47,34,50,15,40,42,32,19,49,53,54,50,48,55,47,49,36,34,74,69,59,71,27,50,80,93,41,43,46,35,41,41,44,70,65,54,47,51,38,37,75,64,60,67,47,56,47,67,69,54,41,48,53,29,50,51,50,38,32,75,74,49,30,30,46,71,43,55,40,87,78,72,66,80,46,61,51,31,40,30,58,33,71,59,30,51,51,39,71,71,35,93,56,30,46,79,77,38,70,73,36,35,71,75,85,74,124,132,54,71,63,48,52,51,47,35,49,14,40,42,31,19,47,52,54,50,49,54,47,48,37,34,75,69,60,70,26,50,81,91,41,44,46,35,40,42,44,68,64,56,47,51,39,38,75,64,60,66,46,56,46,67,70,56,42,50,53,29,51,51,49,39,33,74,74,49,30,29,46,69,44,53,40,88,80,72,68,79,44,60,51,33,39,29,58,32,70,60,29,52,52,41,72,71,35,94,56,31,45,78,77,37,70,73,35,34,69,74,84,74,122

Secondary structure (DSSP, 8-state):
--HHHHHHHHHHHHHHHHHHHHHHHHTT-S-TTSTTEEEHHHHHHHHHTT-SPPHHHHHHHHHHHHHHTSEEEEE-TTTSS-EEEEEE-HHHHHHHH-TTHHHH-TT---PPP-/--HHHHHHHHHHHHHHHHHHHHHHHHTT-S-TTSTTEEEHHHHHHHHHTT-SPPHHHHHHHHHHHHHHTSEEEEE-TTTSS-EEEEEE-HHHHHHHH-TTHHHH-TT--PPPP-

Radius of gyration: 17.88 Å; Cα contacts (8 Å, |Δi|>4): 341; chains: 2; bounding box: 33×60×45 Å

Sequence (228 aa):
MTNQEQQYARRMARGTLLTHLYILQDKGLCDPATPRTANRLMIDGLGANGLLPPDAMTINSLQWLEGAGYIEVDWAMDDHTRFESVTLTQKGIDLYEDKNARKREPGILLQPRRMTNQEQQYARRMARGTLLTHLYILQDKGLCDPATPRTANRLMIDGLGANGLLPPDAMTINSLQWLEGAGYIEVDWAMDDHTRFESVTLTQKGIDLYEDKNARKREPGILLQPRR

Organism: Deinococcus radiodurans (strain ATCC 13939 / DSM 20539 / JCM 16871 / CCUG 27074 / LMG 4051 / NBRC 15346 / NCIMB 9279 / VKM B-1422 / R1) (NCBI:txid243230)

pLDDT: mean 89.51, std 9.45, range [51.53, 98.62]

Foldseek 3Di:
DDPVVVLVVLQAQLQLQLVQLLVCLVVQVDDPVQSSKDFPVSSCVCVVVPSHDDLVSNLVSLVVCVVVPQKDWAADPDDSSHTTMIGGDPNSVCLLPDPCNCVVCVSHDHDDDD/DDPVVVLVVLQAQLQLQLVQLLVCLVVQVDDPVQSSKDFPVSSCVCVVVVSHDDLVSNLVSLVVCVVVPQKDWAADPPDSSHTTMIGGDPNSVCLLPDPCNCVVCVSHDHDDDD